Protein AF-A0A351T6I9-F1 (afdb_monomer)

Solvent-accessible surface area (backbone atoms only — not comparable to full-atom values): 12485 Å² total; per-residue (Å²): 86,61,50,37,49,75,47,55,48,57,45,37,94,89,53,88,58,70,30,55,42,87,44,72,56,55,59,49,32,31,47,71,64,55,46,44,65,33,28,40,73,50,44,36,36,82,77,49,75,45,65,44,46,66,70,31,57,51,67,83,72,59,65,76,57,50,50,48,33,66,77,65,71,47,89,33,59,48,66,37,69,54,91,75,51,59,69,54,46,45,37,84,77,27,62,49,49,43,74,41,55,67,72,53,34,52,50,43,36,31,48,56,50,87,89,61,52,65,90,79,42,58,45,45,47,29,90,86,65,48,77,37,41,48,79,81,42,58,80,51,70,67,58,54,51,52,52,45,68,75,37,61,52,75,65,55,52,54,64,59,57,72,52,62,84,61,60,54,77,68,60,68,62,60,84,76,85,84,75,96,66,84,84,78,49,91,84,46,91,85,58,71,87,72,70,88,63,67,88,65,63,94,64,86,131

Sequence (205 aa):
ARNAIARGLKTKPWVKTSLAPGSQVVTEYLKQAGLQTHLNKLGFNLVGYGCTTCIGNSGPLATQISDAVRKHDVIAGSVSSGNRNFEGRINPDTQANYLASPPLVVAYALAGNLGIDLNKDPLGQDKQGNDVYLADIWPSNAEITETVRQCVTAKMFRERYSDVFRGDAGWRKIKSSGGLTYEWDSKSTYVQNPPYFSGMSKEPG

Secondary structure (DSSP, 8-state):
-HHHHHTT----TT----B--SSHHHHHHHHHTTHHHHHHHTT--B--SSSGGGGTTT-PPPHHHHHHHHHTT---EEEESSS---TTSS-TT-SEEEE--HHHHHHHHHH--SS--TTTS-SEE-TTS-EE-HHHHPPPHHHHHHHHHHH--HHHHHHHHHTTTT--TTGGG------SS----TT-SSS---GGGTT--SS--

Mean predicted aligned error: 4.65 Å

pLDDT: mean 95.11, std 3.66, range [73.5, 98.69]

Foldseek 3Di:
DVLCVVLVFEFDPQDAAEAAAQFPLVVQLCVVLVNQVVCVRNVHHHPYHDCQLLQQVVDDRDPVSLCCCVVVVDQAEAEDCHDDFDAPRRHVSHGHYYHDDPVVNSLCRLLVDPPDPLVPAASAHGPVRDGHGPVSRPDDPVRVVVSCVVRPDPVSVCVRPVCPVVDDPVVVPDDDDDDPDDDADPPDPPDHDDCPCPVPDPDDD

Radius of gyration: 22.9 Å; Cα contacts (8 Å, |Δi|>4): 238; chains: 1; bounding box: 55×46×67 Å

Nearest PDB structures (foldseek):
  2b3y-assembly2_B  TM=9.797E-01  e=6.370E-19  Homo sapiens
  3sn2-assembly1_A  TM=7.341E-01  e=3.656E-14  Oryctolagus cuniculus
  3snp-assembly2_B  TM=7.391E-01  e=2.665E-13  Oryctolagus cuniculus

Structure (mmCIF, N/CA/C/O backbone):
data_AF-A0A351T6I9-F1
#
_entry.id   AF-A0A351T6I9-F1
#
loop_
_atom_site.group_PDB
_atom_site.id
_atom_site.type_symbol
_atom_site.label_atom_id
_atom_site.label_alt_id
_atom_site.label_comp_id
_atom_site.label_asym_id
_atom_site.label_entity_id
_atom_site.label_seq_id
_atom_site.pdbx_PDB_ins_code
_atom_site.Cartn_x
_atom_site.Cartn_y
_atom_site.Cartn_z
_atom_site.occupancy
_atom_site.B_iso_or_equiv
_atom_site.auth_seq_id
_atom_site.auth_comp_id
_atom_site.auth_asym_id
_atom_site.auth_atom_id
_atom_site.pdbx_PDB_model_num
ATOM 1 N N . ALA A 1 1 ? -9.864 5.831 6.560 1.00 97.69 1 ALA A N 1
ATOM 2 C CA . ALA A 1 1 ? -8.800 6.690 7.138 1.00 97.69 1 ALA A CA 1
ATOM 3 C C . ALA A 1 1 ? -9.353 7.961 7.789 1.00 97.69 1 ALA A C 1
ATOM 5 O O . ALA A 1 1 ? -9.253 8.069 9.003 1.00 97.69 1 ALA A O 1
ATOM 6 N N . ARG A 1 2 ? -9.967 8.894 7.035 1.00 98.12 2 ARG A N 1
ATOM 7 C CA . ARG A 1 2 ? -10.551 10.139 7.586 1.00 98.12 2 ARG A CA 1
ATOM 8 C C . ARG A 1 2 ? -11.500 9.879 8.763 1.00 98.12 2 ARG A C 1
ATOM 10 O O . ARG A 1 2 ? -11.257 10.386 9.851 1.00 98.12 2 ARG A O 1
ATOM 17 N N . ASN A 1 3 ? -12.503 9.025 8.555 1.00 98.25 3 ASN A N 1
ATOM 18 C CA . ASN A 1 3 ? -13.506 8.685 9.572 1.00 98.25 3 ASN A CA 1
ATOM 19 C C . ASN A 1 3 ? -12.879 8.005 10.803 1.00 98.25 3 ASN A C 1
ATOM 21 O O . ASN A 1 3 ? -13.165 8.392 11.929 1.00 98.25 3 ASN A O 1
ATOM 25 N N . ALA A 1 4 ? -11.944 7.070 10.595 1.00 98.38 4 ALA A N 1
ATOM 26 C CA . ALA A 1 4 ? -11.206 6.415 11.680 1.00 98.38 4 ALA A CA 1
ATOM 27 C C . ALA A 1 4 ? -10.431 7.419 12.554 1.00 98.38 4 ALA A C 1
ATOM 29 O O . ALA A 1 4 ? -10.543 7.392 13.775 1.00 98.38 4 ALA A O 1
ATOM 30 N N . ILE A 1 5 ? -9.702 8.353 11.931 1.00 98.12 5 ILE A N 1
ATOM 31 C CA . ILE A 1 5 ? -8.976 9.415 12.644 1.00 98.12 5 ILE A CA 1
ATOM 32 C C . ILE A 1 5 ? -9.940 10.350 13.387 1.00 98.12 5 ILE A C 1
ATOM 34 O O . ILE A 1 5 ? -9.632 10.770 14.501 1.00 98.12 5 ILE A O 1
ATOM 38 N N . ALA A 1 6 ? -11.097 10.672 12.799 1.00 97.56 6 ALA A N 1
ATOM 39 C CA . ALA A 1 6 ? -12.120 11.494 13.450 1.00 97.56 6 ALA A CA 1
ATOM 40 C C . ALA A 1 6 ? -12.685 10.818 14.713 1.00 97.56 6 ALA A C 1
ATOM 42 O O . ALA A 1 6 ? -12.909 11.494 15.713 1.00 97.56 6 ALA A O 1
ATOM 43 N N . ARG A 1 7 ? -12.812 9.485 14.697 1.00 97.62 7 ARG A N 1
ATOM 44 C CA . ARG A 1 7 ? -13.161 8.658 15.864 1.00 97.62 7 ARG A CA 1
ATOM 45 C C . ARG A 1 7 ? -11.978 8.379 16.806 1.00 97.62 7 ARG A C 1
ATOM 47 O O . ARG A 1 7 ? -12.133 7.661 17.779 1.00 97.62 7 ARG A O 1
ATOM 54 N N . GLY A 1 8 ? -10.793 8.939 16.556 1.00 97.19 8 GLY A N 1
ATOM 55 C CA . GLY A 1 8 ? -9.625 8.790 17.434 1.00 97.19 8 GLY A CA 1
ATOM 56 C C . GLY A 1 8 ? -8.824 7.496 17.257 1.00 97.19 8 GLY A C 1
ATOM 57 O O . GLY A 1 8 ? -7.843 7.303 17.977 1.00 97.19 8 GLY A O 1
ATOM 58 N N . LEU A 1 9 ? -9.173 6.653 16.283 1.00 98.19 9 LEU A N 1
ATOM 59 C CA . LEU A 1 9 ? -8.469 5.399 16.026 1.00 98.19 9 LEU A CA 1
ATOM 60 C C . LEU A 1 9 ? -7.072 5.632 15.433 1.00 98.19 9 LEU A C 1
ATOM 62 O O . LEU A 1 9 ? -6.828 6.592 14.696 1.00 98.19 9 LEU A O 1
ATOM 66 N N . LYS A 1 10 ? -6.161 4.698 15.720 1.00 97.81 10 LYS A N 1
ATOM 67 C CA . LYS A 1 10 ? -4.794 4.633 15.185 1.00 97.81 10 LYS A CA 1
ATOM 68 C C . LYS A 1 10 ? -4.456 3.188 14.823 1.00 97.81 10 LYS A C 1
ATOM 70 O O . LYS A 1 10 ? -5.029 2.264 15.394 1.00 97.81 10 LYS A O 1
ATOM 75 N N . THR A 1 11 ? -3.526 2.998 13.893 1.00 97.94 11 THR A N 1
ATOM 76 C CA . THR A 1 11 ? -2.982 1.667 13.598 1.00 97.94 11 THR A CA 1
ATOM 77 C C . THR A 1 11 ? -2.167 1.141 14.773 1.00 97.94 11 THR A C 1
ATOM 79 O O . THR A 1 11 ? -1.621 1.912 15.570 1.00 97.94 11 THR A O 1
ATOM 82 N N . LYS A 1 12 ? -2.109 -0.186 14.910 1.00 96.31 12 LYS A N 1
ATOM 83 C CA . LYS A 1 12 ? -1.330 -0.824 15.976 1.00 96.31 12 LYS A CA 1
ATOM 84 C C . LYS A 1 12 ? 0.174 -0.734 15.676 1.00 96.31 12 LYS A C 1
ATOM 86 O O . LYS A 1 12 ? 0.565 -0.837 14.514 1.00 96.31 12 LYS A O 1
ATOM 91 N N . PRO A 1 13 ? 1.039 -0.590 16.698 1.00 95.31 13 PRO A N 1
ATOM 92 C CA . PRO A 1 13 ? 2.468 -0.320 16.499 1.00 95.31 13 PRO A CA 1
ATOM 93 C C . PRO A 1 13 ? 3.253 -1.478 15.864 1.00 95.31 13 PRO A C 1
ATOM 95 O O . PRO A 1 13 ? 4.338 -1.257 15.335 1.00 95.31 13 PRO A O 1
ATOM 98 N N . TRP A 1 14 ? 2.721 -2.702 15.893 1.00 95.88 14 TRP A N 1
ATOM 99 C CA . TRP A 1 14 ? 3.317 -3.871 15.237 1.00 95.88 14 TRP A CA 1
ATOM 100 C C . TRP A 1 14 ? 2.907 -4.027 13.763 1.00 95.88 14 TRP A C 1
ATOM 102 O O . TRP A 1 14 ? 3.378 -4.937 13.085 1.00 95.88 14 TRP A O 1
ATOM 112 N N . VAL A 1 15 ? 2.033 -3.160 13.241 1.00 97.69 15 VAL A N 1
ATOM 113 C CA . VAL A 1 15 ? 1.582 -3.223 11.847 1.00 97.69 15 VAL A CA 1
ATOM 114 C C . VAL A 1 15 ? 2.478 -2.354 10.972 1.00 97.69 15 VAL A C 1
ATOM 116 O O . VAL A 1 15 ? 2.559 -1.139 11.147 1.00 97.69 15 VAL A O 1
ATOM 119 N N . LYS A 1 16 ? 3.099 -2.965 9.961 1.00 97.88 16 LYS A N 1
ATOM 120 C CA . LYS A 1 16 ? 3.815 -2.237 8.910 1.00 97.88 16 LYS A CA 1
ATOM 121 C C . LYS A 1 16 ? 2.854 -1.838 7.790 1.00 97.88 16 LYS A C 1
ATOM 123 O O . LYS A 1 16 ? 2.443 -2.668 6.986 1.00 97.88 16 LYS A O 1
ATOM 128 N N . THR A 1 17 ? 2.529 -0.554 7.713 1.00 98.12 17 THR A N 1
ATOM 129 C CA . THR A 1 17 ? 1.662 0.023 6.676 1.00 98.12 17 THR A CA 1
ATOM 130 C C . THR A 1 17 ? 2.467 0.645 5.537 1.00 98.12 17 THR A C 1
ATOM 132 O O . THR A 1 17 ? 3.527 1.228 5.760 1.00 98.12 17 THR A O 1
ATOM 135 N N . SER A 1 18 ? 1.948 0.584 4.311 1.00 97.81 18 SER A N 1
ATOM 136 C CA . SER A 1 18 ? 2.533 1.274 3.158 1.00 97.81 18 SER A CA 1
ATOM 137 C C . SER A 1 18 ? 1.472 1.664 2.130 1.00 97.81 18 SER A C 1
ATOM 139 O O . SER A 1 18 ? 0.441 1.005 1.999 1.00 97.81 18 SER A O 1
ATOM 141 N N . LEU A 1 19 ? 1.726 2.748 1.392 1.00 98.38 19 LEU A N 1
ATOM 142 C CA . LEU A 1 19 ? 0.945 3.153 0.227 1.00 98.38 19 LEU A CA 1
ATOM 143 C C . LEU A 1 19 ? 1.876 3.259 -0.982 1.00 98.38 19 LEU A C 1
ATOM 145 O O . LEU A 1 19 ? 2.759 4.117 -1.019 1.00 98.38 19 LEU A O 1
ATOM 149 N N . ALA A 1 20 ? 1.663 2.398 -1.975 1.00 97.69 20 ALA A N 1
ATOM 150 C CA . ALA A 1 20 ? 2.439 2.374 -3.210 1.00 97.69 20 ALA A CA 1
ATOM 151 C C . ALA A 1 20 ? 1.513 2.480 -4.430 1.00 97.69 20 ALA A C 1
ATOM 153 O O . ALA A 1 20 ? 1.024 1.466 -4.932 1.00 97.69 20 ALA A O 1
ATOM 154 N N . PRO A 1 21 ? 1.195 3.701 -4.884 1.00 95.94 21 PRO A N 1
ATOM 155 C CA . PRO A 1 21 ? 0.317 3.891 -6.025 1.00 95.94 21 PRO A CA 1
ATOM 156 C C . PRO A 1 21 ? 0.978 3.501 -7.349 1.00 95.94 21 PRO A C 1
ATOM 158 O O . PRO A 1 21 ? 2.183 3.660 -7.531 1.00 95.94 21 PRO A O 1
ATOM 161 N N . GLY A 1 22 ? 0.168 3.086 -8.325 1.00 94.31 22 GLY A N 1
ATOM 162 C CA . GLY A 1 22 ? 0.647 2.804 -9.684 1.00 94.31 22 GLY A CA 1
ATOM 163 C C . GLY A 1 22 ? 0.980 4.052 -10.513 1.00 94.31 22 GLY A C 1
ATOM 164 O O . GLY A 1 22 ? 1.610 3.941 -11.557 1.00 94.31 22 GLY A O 1
ATOM 165 N N . SER A 1 23 ? 0.556 5.242 -10.075 1.00 93.81 23 SER A N 1
ATOM 166 C CA . SER A 1 23 ? 0.792 6.509 -10.775 1.00 93.81 23 SER A CA 1
ATOM 167 C C . SER A 1 23 ? 0.771 7.690 -9.804 1.00 93.81 23 SER A C 1
ATOM 169 O O . SER A 1 23 ? 0.085 7.655 -8.780 1.00 93.81 23 SER A O 1
ATOM 171 N N . GLN A 1 24 ? 1.467 8.770 -10.167 1.00 92.44 24 GLN A N 1
ATOM 172 C CA . GLN A 1 24 ? 1.468 10.039 -9.431 1.00 92.44 24 GLN A CA 1
ATOM 173 C C . GLN A 1 24 ? 0.084 10.700 -9.360 1.00 92.44 24 GLN A C 1
ATOM 175 O O . GLN A 1 24 ? -0.189 11.445 -8.420 1.00 92.44 24 GLN A O 1
ATOM 180 N N . VAL A 1 25 ? -0.810 10.395 -10.310 1.00 95.12 25 VAL A N 1
ATOM 181 C CA . VAL A 1 25 ? -2.199 10.890 -10.313 1.00 95.12 25 VAL A CA 1
ATOM 182 C C . VAL A 1 25 ? -2.938 10.493 -9.032 1.00 95.12 25 VAL A C 1
ATOM 184 O O . VAL A 1 25 ? -3.715 11.280 -8.501 1.00 95.12 25 VAL A O 1
ATOM 187 N N . VAL A 1 26 ? -2.651 9.306 -8.486 1.00 96.06 26 VAL A N 1
ATOM 188 C CA . VAL A 1 26 ? -3.282 8.824 -7.250 1.00 96.06 26 VAL A CA 1
ATOM 189 C C . VAL A 1 26 ? -2.963 9.717 -6.066 1.00 96.06 26 VAL A C 1
ATOM 191 O O . VAL A 1 26 ? -3.852 10.144 -5.335 1.00 96.06 26 VAL A O 1
ATOM 194 N N . THR A 1 27 ? -1.686 10.034 -5.889 1.00 94.75 27 THR A N 1
ATOM 195 C CA . THR A 1 27 ? -1.258 10.929 -4.818 1.00 94.75 27 THR A CA 1
ATOM 196 C C . THR A 1 27 ? -1.856 12.322 -4.988 1.00 94.75 27 THR A C 1
ATOM 198 O O . THR A 1 27 ? -2.183 12.957 -3.989 1.00 94.75 27 THR A O 1
ATOM 201 N N . GLU A 1 28 ? -2.038 12.789 -6.223 1.00 94.44 28 GLU A N 1
ATOM 202 C CA . GLU A 1 28 ? -2.627 14.098 -6.488 1.00 94.44 28 GLU A CA 1
ATOM 203 C C . GLU A 1 28 ? -4.105 14.161 -6.080 1.00 94.44 28 GLU A C 1
ATOM 205 O O . GLU A 1 28 ? -4.462 15.009 -5.261 1.00 94.44 28 GLU A O 1
ATOM 210 N N . TYR A 1 29 ? -4.952 13.224 -6.527 1.00 96.62 29 TYR A N 1
ATOM 211 C CA . TYR A 1 29 ? -6.360 13.246 -6.109 1.00 96.62 29 TYR A CA 1
ATOM 212 C C . TYR A 1 29 ? -6.528 12.965 -4.610 1.00 96.62 29 TYR A C 1
ATOM 214 O O . TYR A 1 29 ? -7.432 13.517 -3.986 1.00 96.62 29 TYR A O 1
ATOM 222 N N . LEU A 1 30 ? -5.652 12.160 -3.988 1.00 97.62 30 LEU A N 1
ATOM 223 C CA . LEU A 1 30 ? -5.691 11.926 -2.539 1.00 97.62 30 LEU A CA 1
ATOM 224 C C . LEU A 1 30 ? -5.318 13.180 -1.744 1.00 97.62 30 LEU A C 1
ATOM 226 O O . LEU A 1 30 ? -5.859 13.394 -0.657 1.00 97.62 30 LEU A O 1
ATOM 230 N N . LYS A 1 31 ? -4.396 14.002 -2.257 1.00 96.38 31 LYS A N 1
ATOM 231 C CA . LYS A 1 31 ? -4.057 15.303 -1.668 1.00 96.38 31 LYS A CA 1
ATOM 232 C C . LYS A 1 31 ? -5.187 16.305 -1.862 1.00 96.38 31 LYS A C 1
ATOM 234 O O . LYS A 1 31 ? -5.575 16.941 -0.888 1.00 96.38 31 LYS A O 1
ATOM 239 N N . GLN A 1 32 ? -5.744 16.398 -3.070 1.00 95.75 32 GLN A N 1
ATOM 240 C CA . GLN A 1 32 ? -6.856 17.300 -3.373 1.00 95.75 32 GLN A CA 1
ATOM 241 C C . GLN A 1 32 ? -8.101 16.980 -2.530 1.00 95.75 32 GLN A C 1
ATOM 243 O O . GLN A 1 32 ? -8.746 17.891 -2.025 1.00 95.75 32 GLN A O 1
ATOM 248 N N . ALA A 1 33 ? -8.378 15.695 -2.288 1.00 97.00 33 ALA A N 1
ATOM 249 C CA . ALA A 1 33 ? -9.450 15.244 -1.397 1.00 97.00 33 ALA A CA 1
ATOM 250 C C . ALA A 1 33 ? -9.129 15.404 0.107 1.00 97.00 33 ALA A C 1
ATOM 252 O O . ALA A 1 33 ? -9.932 15.021 0.958 1.00 97.00 33 ALA A O 1
ATOM 253 N N . GLY A 1 34 ? -7.926 15.866 0.473 1.00 97.00 34 GLY A N 1
ATOM 254 C CA . GLY A 1 34 ? -7.452 15.939 1.861 1.00 97.00 34 GLY A CA 1
ATOM 255 C C . GLY A 1 34 ? -7.191 14.579 2.531 1.00 97.00 34 GLY A C 1
ATOM 256 O O . GLY A 1 34 ? -6.815 14.516 3.703 1.00 97.00 34 GLY A O 1
ATOM 257 N N . LEU A 1 35 ? -7.351 13.467 1.809 1.00 98.00 35 LEU A N 1
ATOM 258 C CA . LEU A 1 35 ? -7.272 12.106 2.345 1.00 98.00 35 LEU A CA 1
ATOM 259 C C . LEU A 1 35 ? -5.837 11.644 2.616 1.00 98.00 35 LEU A C 1
ATOM 261 O O . LEU A 1 35 ? -5.626 10.868 3.553 1.00 98.00 35 LEU A O 1
ATOM 265 N N . GLN A 1 36 ? -4.848 12.140 1.862 1.00 98.06 36 GLN A N 1
ATOM 266 C CA . GLN A 1 36 ? -3.438 11.767 2.050 1.00 98.06 36 GLN A CA 1
ATOM 267 C C . GLN A 1 36 ? -2.960 12.059 3.481 1.00 98.06 36 GLN A C 1
ATOM 269 O O . GLN A 1 36 ? -2.285 11.231 4.088 1.00 98.06 36 GLN A O 1
ATOM 274 N N . THR A 1 37 ? -3.366 13.189 4.066 1.00 98.19 37 THR A N 1
ATOM 275 C CA . THR A 1 37 ? -3.017 13.555 5.448 1.00 98.19 37 THR A CA 1
ATOM 276 C C . THR A 1 37 ? -3.545 12.536 6.459 1.00 98.19 37 THR A C 1
ATOM 278 O O . THR A 1 37 ? -2.851 12.180 7.410 1.00 98.19 37 THR A O 1
ATOM 281 N N . HIS A 1 38 ? -4.764 12.029 6.259 1.00 98.38 38 HIS A N 1
ATOM 282 C CA . HIS A 1 38 ? -5.347 11.014 7.138 1.00 98.38 38 HIS A CA 1
ATOM 283 C C . HIS A 1 38 ? -4.697 9.642 6.953 1.00 98.38 38 HIS A C 1
ATOM 285 O O . HIS A 1 38 ? -4.515 8.927 7.935 1.00 98.38 38 HIS A O 1
ATOM 291 N N . LEU A 1 39 ? -4.330 9.283 5.720 1.00 98.69 39 LEU A N 1
ATOM 292 C CA . LEU A 1 39 ? -3.573 8.063 5.430 1.00 98.69 39 LEU A CA 1
ATOM 293 C C . LEU A 1 39 ? -2.195 8.097 6.105 1.00 98.69 39 LEU A C 1
ATOM 295 O O . LEU A 1 39 ? -1.847 7.150 6.807 1.00 98.69 39 LEU A O 1
ATOM 299 N N . ASN A 1 40 ? -1.472 9.215 6.008 1.00 98.38 40 ASN A N 1
ATOM 300 C CA . ASN A 1 40 ? -0.171 9.393 6.661 1.00 98.38 40 ASN A CA 1
ATOM 301 C C . ASN A 1 40 ? -0.261 9.253 8.190 1.00 98.38 40 ASN A C 1
ATOM 303 O O . ASN A 1 40 ? 0.586 8.603 8.796 1.00 98.38 40 ASN A O 1
ATOM 307 N N . LYS A 1 41 ? -1.312 9.800 8.823 1.00 98.25 41 LYS A N 1
ATOM 308 C CA . LYS A 1 41 ? -1.552 9.648 10.275 1.00 98.25 41 LYS A CA 1
ATOM 309 C C . LYS A 1 41 ? -1.759 8.194 10.712 1.00 98.25 41 LYS A C 1
ATOM 311 O O . LYS A 1 41 ? -1.510 7.876 11.869 1.00 98.25 41 LYS A O 1
ATOM 316 N N . LEU A 1 42 ? -2.218 7.334 9.804 1.00 98.50 42 LEU A N 1
ATOM 317 C CA . LEU A 1 42 ? -2.350 5.890 10.011 1.00 98.50 42 LEU A CA 1
ATOM 318 C C . LEU A 1 42 ? -1.115 5.106 9.529 1.00 98.50 42 LEU A C 1
ATOM 320 O O . LEU A 1 42 ? -1.148 3.883 9.494 1.00 98.50 42 LEU A O 1
ATOM 324 N N . GLY A 1 43 ? -0.039 5.790 9.131 1.00 98.00 43 GLY A N 1
ATOM 325 C CA . GLY A 1 43 ? 1.198 5.176 8.649 1.00 98.00 43 GLY A CA 1
ATOM 326 C C . GLY A 1 43 ? 1.198 4.783 7.166 1.00 98.00 43 GLY A C 1
ATOM 327 O O . GLY A 1 43 ? 2.221 4.310 6.668 1.00 98.00 43 GLY A O 1
ATOM 328 N N . PHE A 1 44 ? 0.108 5.007 6.423 1.00 98.44 44 PHE A N 1
ATOM 329 C CA . PHE A 1 44 ? 0.016 4.762 4.974 1.00 98.44 44 PHE A CA 1
ATOM 330 C C . PHE A 1 44 ? 0.692 5.884 4.174 1.00 98.44 44 PHE A C 1
ATOM 332 O O . PHE A 1 44 ? 0.078 6.562 3.347 1.00 98.44 44 PHE A O 1
ATOM 339 N N . ASN A 1 45 ? 1.975 6.096 4.458 1.00 97.06 45 ASN A N 1
ATOM 340 C CA . ASN A 1 45 ? 2.811 7.053 3.753 1.00 97.06 45 ASN A CA 1
ATOM 341 C C . ASN A 1 45 ? 3.108 6.553 2.336 1.00 97.06 45 ASN A C 1
ATOM 343 O O . ASN A 1 45 ? 3.210 5.346 2.099 1.00 97.06 45 ASN A O 1
ATOM 347 N N . LEU A 1 46 ? 3.278 7.491 1.402 1.00 97.12 46 LEU A N 1
ATOM 348 C CA . LEU A 1 46 ? 3.762 7.183 0.061 1.00 97.12 46 LEU A CA 1
ATOM 349 C C . LEU A 1 46 ? 5.180 6.605 0.160 1.00 97.12 46 LEU A C 1
ATOM 351 O O . LEU A 1 46 ? 6.108 7.326 0.518 1.00 97.12 46 LEU A O 1
ATOM 355 N N . VAL A 1 47 ? 5.341 5.323 -0.170 1.00 96.38 47 VAL A N 1
ATOM 356 C CA . VAL A 1 47 ? 6.651 4.641 -0.140 1.00 96.38 47 VAL A CA 1
ATOM 357 C C . VAL A 1 47 ? 7.321 4.567 -1.510 1.00 96.38 47 VAL A C 1
ATOM 359 O O . VAL A 1 47 ? 8.508 4.277 -1.605 1.00 96.38 47 VAL A O 1
ATOM 362 N N . GLY A 1 48 ? 6.569 4.825 -2.578 1.00 94.69 48 GLY A N 1
ATOM 363 C CA . GLY A 1 48 ? 7.071 4.812 -3.946 1.00 94.69 48 GLY A CA 1
ATOM 364 C C . GLY A 1 48 ? 5.958 4.600 -4.963 1.00 94.69 48 GLY A C 1
ATOM 365 O O . GLY A 1 48 ? 4.830 4.265 -4.605 1.00 94.69 48 GLY A O 1
ATOM 366 N N . TYR A 1 49 ? 6.297 4.786 -6.237 1.00 94.31 49 TYR A N 1
ATOM 367 C CA . TYR A 1 49 ? 5.416 4.490 -7.363 1.00 94.31 49 TYR A CA 1
ATOM 368 C C . TYR A 1 49 ? 5.935 3.250 -8.084 1.00 94.31 49 TYR A C 1
ATOM 370 O O . TYR A 1 49 ? 7.026 3.276 -8.649 1.00 94.31 49 TYR A O 1
ATOM 378 N N . GLY A 1 50 ? 5.181 2.155 -8.026 1.00 93.81 50 GLY A N 1
ATOM 379 C CA . GLY A 1 50 ? 5.590 0.878 -8.604 1.00 93.81 50 GLY A CA 1
ATOM 380 C C . GLY A 1 50 ? 5.072 -0.323 -7.821 1.00 93.81 50 GLY A C 1
ATOM 381 O O . GLY A 1 50 ? 4.266 -0.198 -6.902 1.00 93.81 50 GLY A O 1
ATOM 382 N N . CYS A 1 51 ? 5.553 -1.510 -8.186 1.00 93.38 51 CYS A N 1
ATOM 383 C CA . CYS A 1 51 ? 4.983 -2.767 -7.705 1.00 93.38 51 CYS A CA 1
ATOM 384 C C . CYS A 1 51 ? 5.160 -3.004 -6.190 1.00 93.38 51 CYS A C 1
ATOM 386 O O . CYS A 1 51 ? 4.241 -3.505 -5.547 1.00 93.38 51 CYS A O 1
ATOM 388 N N . THR A 1 52 ? 6.314 -2.639 -5.615 1.00 96.62 52 THR A N 1
ATOM 389 C CA . THR A 1 52 ? 6.629 -2.739 -4.168 1.00 96.62 52 THR A CA 1
ATOM 390 C C . THR A 1 52 ? 6.178 -4.072 -3.527 1.00 96.62 52 THR A C 1
ATOM 392 O O . THR A 1 52 ? 6.539 -5.144 -4.017 1.00 96.62 52 THR A O 1
ATOM 395 N N . THR A 1 53 ? 5.358 -4.032 -2.471 1.00 96.25 53 THR A N 1
ATOM 396 C CA . THR A 1 53 ? 4.800 -5.182 -1.748 1.00 96.25 53 THR A CA 1
ATOM 397 C C . THR A 1 53 ? 4.092 -6.180 -2.665 1.00 96.25 53 THR A C 1
ATOM 399 O O . THR A 1 53 ? 4.201 -7.380 -2.436 1.00 96.25 53 THR A O 1
ATOM 402 N N . CYS A 1 54 ? 3.422 -5.729 -3.735 1.00 94.88 54 CYS A N 1
ATOM 403 C CA . CYS A 1 54 ? 2.714 -6.624 -4.661 1.00 94.88 54 CYS A CA 1
ATOM 404 C C . CYS A 1 54 ? 3.658 -7.640 -5.321 1.00 94.88 54 CYS A C 1
ATOM 406 O O . CYS A 1 54 ? 3.226 -8.731 -5.701 1.00 94.88 54 CYS A O 1
ATOM 408 N N . ILE A 1 55 ? 4.944 -7.288 -5.458 1.00 94.75 55 ILE A N 1
ATOM 409 C CA . ILE A 1 55 ? 5.973 -8.183 -5.982 1.00 94.75 55 ILE A CA 1
ATOM 410 C C . ILE A 1 55 ? 6.960 -8.678 -4.926 1.00 94.75 55 ILE A C 1
ATOM 412 O O . ILE A 1 55 ? 8.062 -9.092 -5.283 1.00 94.75 55 ILE A O 1
ATOM 416 N N . GLY A 1 56 ? 6.593 -8.653 -3.649 1.00 95.25 56 GLY A N 1
ATOM 417 C CA . GLY A 1 56 ? 7.469 -9.103 -2.566 1.00 95.25 56 GLY A CA 1
ATOM 418 C C . GLY A 1 56 ? 8.571 -8.118 -2.189 1.00 95.25 56 GLY A C 1
ATOM 419 O O . GLY A 1 56 ? 9.278 -8.342 -1.211 1.00 95.25 56 GLY A O 1
ATOM 420 N N . ASN A 1 57 ? 8.667 -6.970 -2.870 1.00 95.88 57 ASN A N 1
ATOM 421 C CA . ASN A 1 57 ? 9.535 -5.861 -2.467 1.00 95.88 57 ASN A CA 1
ATOM 422 C C . ASN A 1 57 ? 8.884 -5.076 -1.317 1.00 95.88 57 ASN A C 1
ATOM 424 O O . ASN A 1 57 ? 8.687 -3.863 -1.399 1.00 95.88 57 ASN A O 1
ATOM 428 N N . SER A 1 58 ? 8.496 -5.788 -0.259 1.00 94.25 58 SER A N 1
ATOM 429 C CA . SER A 1 58 ? 7.885 -5.229 0.946 1.00 94.25 58 SER A CA 1
ATOM 430 C C . SER A 1 58 ? 8.927 -4.644 1.901 1.00 94.25 58 SER A C 1
ATOM 432 O O . SER A 1 58 ? 8.589 -3.801 2.731 1.00 94.25 58 SER A O 1
ATOM 434 N N . GLY A 1 59 ? 10.196 -5.051 1.780 1.00 93.94 59 GLY A N 1
ATOM 435 C CA . GLY A 1 59 ? 11.275 -4.699 2.706 1.00 93.94 59 GLY A CA 1
ATOM 436 C C . GLY A 1 59 ? 11.118 -5.365 4.083 1.00 93.94 59 GLY A C 1
ATOM 437 O O . GLY A 1 59 ? 10.082 -5.970 4.366 1.00 93.94 59 GLY A O 1
ATOM 438 N N . PRO A 1 60 ? 12.102 -5.222 4.983 1.00 94.75 60 PRO A N 1
ATOM 439 C CA . PRO A 1 60 ? 12.108 -5.934 6.261 1.00 94.75 60 PRO A CA 1
ATOM 440 C C . PRO A 1 60 ? 11.000 -5.447 7.205 1.00 94.75 60 PRO A C 1
ATOM 442 O O . PRO A 1 60 ? 10.629 -4.266 7.181 1.00 94.75 60 PRO A O 1
ATOM 445 N N . LEU A 1 61 ? 10.467 -6.341 8.041 1.00 95.81 61 LEU A N 1
ATOM 446 C CA . LEU A 1 61 ? 9.757 -5.928 9.255 1.00 95.81 61 LEU A CA 1
ATOM 447 C C . LEU A 1 61 ? 10.763 -5.346 10.258 1.00 95.81 61 LEU A C 1
ATOM 449 O O . LEU A 1 61 ? 11.972 -5.526 10.114 1.00 95.81 61 LEU A O 1
ATOM 453 N N . ALA A 1 62 ? 10.276 -4.631 11.271 1.00 96.31 62 ALA A N 1
ATOM 454 C CA . ALA A 1 62 ? 11.156 -4.199 12.350 1.00 96.31 62 ALA A CA 1
ATOM 455 C C . ALA A 1 62 ? 11.744 -5.428 13.060 1.00 96.31 62 ALA A C 1
ATOM 457 O O . ALA A 1 62 ? 11.017 -6.397 13.294 1.00 96.31 62 ALA A O 1
ATOM 458 N N . THR A 1 63 ? 13.033 -5.384 13.403 1.00 97.25 63 THR A N 1
ATOM 459 C CA . THR A 1 63 ? 13.782 -6.543 13.915 1.00 97.25 63 THR A CA 1
ATOM 460 C C . THR A 1 63 ? 13.070 -7.218 15.082 1.00 97.25 63 THR A C 1
ATOM 462 O O . THR A 1 63 ? 12.832 -8.415 15.037 1.00 97.25 63 THR A O 1
ATOM 465 N N . GLN A 1 64 ? 12.583 -6.441 16.053 1.00 96.75 64 GLN A N 1
ATOM 466 C CA . GLN A 1 64 ? 11.854 -6.969 17.206 1.00 96.75 64 GLN A CA 1
ATOM 467 C C . GLN A 1 64 ? 10.554 -7.716 16.849 1.00 96.75 64 GLN A C 1
ATOM 469 O O . GLN A 1 64 ? 10.160 -8.627 17.569 1.00 96.75 64 GLN A O 1
ATOM 474 N N . ILE A 1 65 ? 9.883 -7.350 15.750 1.00 96.50 65 ILE A N 1
ATOM 475 C CA . ILE A 1 65 ? 8.677 -8.047 15.270 1.00 96.50 65 ILE A CA 1
ATOM 476 C C . ILE A 1 65 ? 9.089 -9.352 14.590 1.00 96.50 65 ILE A C 1
ATOM 478 O O . ILE A 1 65 ? 8.527 -10.398 14.888 1.00 96.50 65 ILE A O 1
ATOM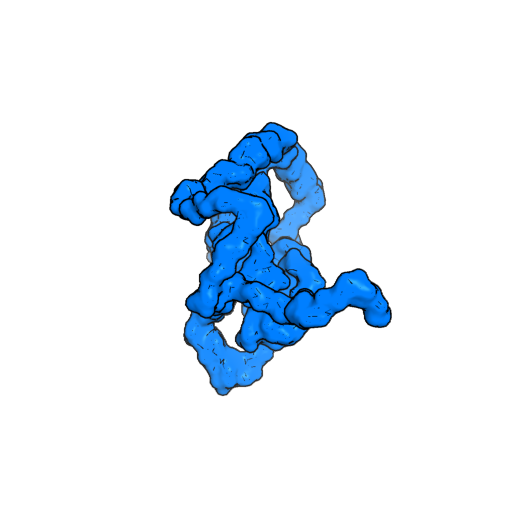 482 N N . SER A 1 66 ? 10.091 -9.285 13.712 1.00 96.62 66 SER A N 1
ATOM 483 C CA . SER A 1 66 ? 10.649 -10.443 13.006 1.00 96.62 66 SER A CA 1
ATOM 484 C C . SER A 1 66 ? 11.146 -11.513 13.991 1.00 96.62 66 SER A C 1
ATOM 486 O O . SER A 1 66 ? 10.798 -12.689 13.880 1.00 96.62 66 SER A O 1
ATOM 488 N N . ASP A 1 67 ? 11.871 -11.087 15.027 1.00 97.06 67 ASP A N 1
ATOM 489 C CA . ASP A 1 67 ? 12.364 -11.958 16.093 1.00 97.06 67 ASP A CA 1
ATOM 490 C C . ASP A 1 67 ? 11.218 -12.565 16.903 1.00 97.06 67 ASP A C 1
ATOM 492 O O . ASP A 1 67 ? 11.249 -13.757 17.198 1.00 97.06 67 ASP A O 1
ATOM 496 N N . ALA A 1 68 ? 10.188 -11.780 17.236 1.00 96.38 68 ALA A N 1
ATOM 497 C CA . ALA A 1 68 ? 9.024 -12.283 17.959 1.00 96.38 68 ALA A CA 1
ATOM 498 C C . ALA A 1 68 ? 8.258 -13.340 17.149 1.00 96.38 68 ALA A C 1
ATOM 500 O O . ALA A 1 68 ? 7.894 -14.375 17.705 1.00 96.38 68 ALA A O 1
ATOM 501 N N . VAL A 1 69 ? 8.069 -13.113 15.844 1.00 95.19 69 VAL A N 1
ATOM 502 C CA . VAL A 1 69 ? 7.414 -14.067 14.938 1.00 95.19 69 VAL A CA 1
ATOM 503 C C . VAL A 1 69 ? 8.153 -15.402 14.930 1.00 95.19 69 VAL A C 1
ATOM 505 O O . VAL A 1 69 ? 7.536 -16.438 15.162 1.00 95.19 69 VAL A O 1
ATOM 508 N N . ARG A 1 70 ? 9.479 -15.382 14.749 1.00 94.56 70 ARG A N 1
ATOM 509 C CA . ARG A 1 70 ? 10.293 -16.607 14.681 1.00 94.56 70 ARG A CA 1
ATOM 510 C C . ARG A 1 70 ? 10.448 -17.299 16.031 1.00 94.56 70 ARG A C 1
ATOM 512 O O . ARG A 1 70 ? 10.354 -18.517 16.108 1.00 94.56 70 ARG A O 1
ATOM 519 N N . LYS A 1 71 ? 10.706 -16.539 17.100 1.00 97.31 71 LYS A N 1
ATOM 520 C CA . LYS A 1 71 ? 10.965 -17.088 18.440 1.00 97.31 71 LYS A CA 1
ATOM 521 C C . LYS A 1 71 ? 9.729 -17.749 19.047 1.00 97.31 71 LYS A C 1
ATOM 523 O O . LYS A 1 71 ? 9.872 -18.693 19.818 1.00 97.31 71 LYS A O 1
ATOM 528 N N . HIS A 1 72 ? 8.546 -17.222 18.747 1.00 96.56 72 HIS A N 1
ATOM 529 C CA . HIS A 1 72 ? 7.288 -17.672 19.340 1.00 96.56 72 HIS A CA 1
ATOM 530 C C . HIS A 1 72 ? 6.394 -18.441 18.363 1.00 96.56 72 HIS A C 1
ATOM 532 O O . HIS A 1 72 ? 5.247 -18.704 18.709 1.00 96.56 72 HIS A O 1
ATOM 538 N N . ASP A 1 73 ? 6.909 -18.786 17.178 1.00 93.88 73 ASP A N 1
ATOM 539 C CA . ASP A 1 73 ? 6.181 -19.516 16.132 1.00 93.88 73 ASP A CA 1
ATOM 540 C C . ASP A 1 73 ? 4.800 -18.900 15.831 1.00 93.88 73 ASP A C 1
ATOM 542 O O . ASP A 1 73 ? 3.766 -19.564 15.764 1.00 93.88 73 ASP A O 1
ATOM 546 N N . VAL A 1 74 ? 4.767 -17.567 15.730 1.00 94.62 74 VAL A N 1
ATOM 547 C CA . VAL A 1 74 ? 3.523 -16.833 15.482 1.00 94.62 74 VAL A CA 1
ATOM 548 C C . VAL A 1 74 ? 3.194 -16.916 14.001 1.00 94.62 74 VAL A C 1
ATOM 550 O O . VAL A 1 74 ? 3.986 -16.481 13.165 1.00 94.62 74 VAL A O 1
ATOM 553 N N . ILE A 1 75 ? 1.975 -17.348 13.676 1.00 94.31 75 ILE A N 1
ATOM 554 C CA . ILE A 1 75 ? 1.442 -17.261 12.312 1.00 94.31 75 ILE A CA 1
ATOM 555 C C . ILE A 1 75 ? 1.124 -15.796 11.987 1.00 94.31 75 ILE A C 1
ATOM 557 O O . ILE A 1 75 ? -0.009 -15.323 12.100 1.00 94.31 75 ILE A O 1
ATOM 561 N N . ALA A 1 76 ? 2.155 -15.044 11.614 1.00 95.31 76 ALA A N 1
ATOM 562 C CA . ALA A 1 76 ? 2.008 -13.682 11.136 1.00 95.31 76 ALA A CA 1
ATOM 563 C C . ALA A 1 76 ? 1.472 -13.668 9.703 1.00 95.31 76 ALA A C 1
ATOM 565 O O . ALA A 1 76 ? 1.681 -14.587 8.902 1.00 95.31 76 ALA A O 1
ATOM 566 N N . GLY A 1 77 ? 0.785 -12.584 9.362 1.00 96.00 77 GLY A N 1
ATOM 567 C CA . GLY A 1 77 ? 0.168 -12.461 8.059 1.00 96.00 77 GLY A CA 1
ATOM 568 C C . GLY A 1 77 ? 0.116 -11.045 7.523 1.00 96.00 77 GLY A C 1
ATOM 569 O O . GLY A 1 77 ? 0.449 -10.076 8.206 1.00 96.00 77 GLY A O 1
ATOM 570 N N . SER A 1 78 ? -0.299 -10.941 6.267 1.00 97.19 78 SER A N 1
ATOM 571 C CA . SER A 1 78 ? -0.428 -9.680 5.551 1.00 97.19 78 SER A CA 1
ATOM 572 C C . SER A 1 78 ? -1.810 -9.537 4.927 1.00 97.19 78 SER A C 1
ATOM 574 O O . SER A 1 78 ? -2.457 -10.519 4.565 1.00 97.19 78 SER A O 1
ATOM 576 N N . VAL A 1 79 ? -2.249 -8.290 4.769 1.00 98.19 79 VAL A N 1
ATOM 577 C CA . VAL A 1 79 ? -3.421 -7.939 3.964 1.00 98.19 79 VAL A CA 1
ATOM 578 C C . VAL A 1 79 ? -2.975 -6.921 2.931 1.00 98.19 79 VAL A C 1
ATOM 580 O O . VAL A 1 79 ? -2.386 -5.898 3.281 1.00 98.19 79 VAL A O 1
ATOM 583 N N . SER A 1 80 ? -3.229 -7.189 1.654 1.00 97.62 80 SER A N 1
ATOM 584 C CA . SER A 1 80 ? -2.812 -6.300 0.569 1.00 97.62 80 SER A CA 1
ATOM 585 C C . SER A 1 80 ? -3.897 -6.141 -0.489 1.00 97.62 80 SER A C 1
ATOM 587 O O . SER A 1 80 ? -4.681 -7.053 -0.735 1.00 97.62 80 SER A O 1
ATOM 589 N N . SER A 1 81 ? -3.906 -4.995 -1.168 1.00 97.94 81 SER A N 1
ATOM 590 C CA . SER A 1 81 ? -4.749 -4.754 -2.346 1.00 97.94 81 SER A CA 1
ATOM 591 C C . SER A 1 81 ? -4.046 -5.135 -3.654 1.00 97.94 81 SER A C 1
ATOM 593 O O . SER A 1 81 ? -4.197 -4.450 -4.665 1.00 97.94 81 SER A O 1
ATOM 595 N N . GLY A 1 82 ? -3.203 -6.171 -3.599 1.00 95.69 82 GLY A N 1
ATOM 596 C CA . GLY A 1 82 ? -2.541 -6.778 -4.754 1.00 95.69 82 GLY A CA 1
ATOM 597 C C . GLY A 1 82 ? -3.395 -7.870 -5.408 1.00 95.69 82 GLY A C 1
ATOM 598 O O . GLY A 1 82 ? -4.617 -7.870 -5.297 1.00 95.69 82 GLY A O 1
ATOM 599 N N . ASN A 1 83 ? -2.740 -8.817 -6.090 1.00 94.94 83 ASN A N 1
ATOM 600 C CA . ASN A 1 83 ? -3.415 -9.893 -6.836 1.00 94.94 83 ASN A CA 1
ATOM 601 C C . ASN A 1 83 ? -2.853 -11.311 -6.602 1.00 94.94 83 ASN A C 1
ATOM 603 O O . ASN A 1 83 ? -3.376 -12.266 -7.170 1.00 94.94 83 ASN A O 1
ATOM 607 N N . ARG A 1 84 ? -1.798 -11.474 -5.793 1.00 94.75 84 ARG A N 1
ATOM 608 C CA . ARG A 1 84 ? -1.179 -12.773 -5.467 1.00 94.75 84 ARG A CA 1
ATOM 609 C C . ARG A 1 84 ? -0.796 -12.818 -3.991 1.00 94.75 84 ARG A C 1
ATOM 611 O O . ARG A 1 84 ? -0.306 -11.822 -3.467 1.00 94.75 84 ARG A O 1
ATOM 618 N N . ASN A 1 85 ? -0.973 -13.972 -3.355 1.00 95.81 85 ASN A N 1
ATOM 619 C CA . ASN A 1 85 ? -0.820 -14.149 -1.907 1.00 95.81 85 ASN A CA 1
ATOM 620 C C . ASN A 1 85 ? -0.216 -15.510 -1.503 1.00 95.81 85 ASN A C 1
ATOM 622 O O . ASN A 1 85 ? -0.490 -16.007 -0.416 1.00 95.81 85 ASN A O 1
ATOM 626 N N . PHE A 1 86 ? 0.598 -16.125 -2.361 1.00 90.69 86 PHE A N 1
ATOM 627 C CA . PHE A 1 86 ? 1.295 -17.368 -2.015 1.00 90.69 86 PHE A CA 1
ATOM 628 C C . PHE A 1 86 ? 2.264 -17.164 -0.837 1.00 90.69 86 PHE A C 1
ATOM 630 O O . PHE A 1 86 ? 2.752 -16.053 -0.609 1.00 90.69 86 PHE A O 1
ATOM 637 N N . GLU A 1 87 ? 2.552 -18.229 -0.093 1.00 86.69 87 GLU A N 1
ATOM 638 C CA . GLU A 1 87 ? 3.495 -18.201 1.028 1.00 86.69 87 GLU A CA 1
ATOM 639 C C . GLU A 1 87 ? 4.880 -17.688 0.590 1.00 86.69 87 GLU A C 1
ATOM 641 O O . GLU A 1 87 ? 5.337 -17.955 -0.523 1.00 86.69 87 GLU A O 1
ATOM 646 N N . GLY A 1 88 ? 5.512 -16.854 1.423 1.00 83.00 88 GLY A N 1
ATOM 647 C CA . GLY A 1 88 ? 6.809 -16.229 1.129 1.00 83.00 88 GLY A CA 1
ATOM 648 C C . GLY A 1 88 ? 6.793 -15.162 0.022 1.00 83.00 88 GLY A C 1
ATOM 649 O O . GLY A 1 88 ? 7.788 -14.464 -0.170 1.00 83.00 88 GLY A O 1
ATOM 650 N N . ARG A 1 89 ? 5.673 -14.968 -0.694 1.00 90.94 89 ARG A N 1
ATOM 651 C CA . ARG A 1 89 ? 5.586 -14.006 -1.807 1.00 90.94 89 ARG A CA 1
ATOM 652 C C . ARG A 1 89 ? 5.641 -12.554 -1.354 1.00 90.94 89 ARG A C 1
ATOM 654 O O . ARG A 1 89 ? 6.214 -11.736 -2.070 1.00 90.94 89 ARG A O 1
ATOM 661 N N . ILE A 1 90 ? 4.962 -12.231 -0.252 1.00 94.31 90 ILE A N 1
ATOM 662 C CA . ILE A 1 90 ? 4.769 -10.853 0.221 1.00 94.31 90 ILE A CA 1
ATOM 663 C C . ILE A 1 90 ? 5.922 -10.428 1.124 1.00 94.31 90 ILE A C 1
ATOM 665 O O . ILE A 1 90 ? 6.543 -9.391 0.888 1.00 94.31 90 ILE A O 1
ATOM 669 N N . ASN A 1 91 ? 6.203 -11.218 2.154 1.00 95.56 91 ASN A N 1
ATOM 670 C CA . ASN A 1 91 ? 7.294 -11.012 3.092 1.00 95.56 91 ASN A CA 1
ATOM 671 C C . ASN A 1 91 ? 7.724 -12.380 3.661 1.00 95.56 91 ASN A C 1
ATOM 673 O O . ASN A 1 91 ? 6.853 -13.228 3.873 1.00 95.56 91 ASN A O 1
ATOM 677 N N . PRO A 1 92 ? 9.027 -12.614 3.905 1.00 93.81 92 PRO A N 1
ATOM 678 C CA . PRO A 1 92 ? 9.507 -13.882 4.461 1.00 93.81 92 PRO A CA 1
ATOM 679 C C . PRO A 1 92 ? 8.967 -14.184 5.866 1.00 93.81 92 PRO A C 1
ATOM 681 O O . PRO A 1 92 ? 8.862 -15.348 6.224 1.00 93.81 92 PRO A O 1
ATOM 684 N N . ASP A 1 93 ? 8.589 -13.163 6.640 1.00 94.56 93 ASP A N 1
ATOM 685 C CA . ASP A 1 93 ? 8.050 -13.332 7.995 1.00 94.56 93 ASP A CA 1
ATOM 686 C C . ASP A 1 93 ? 6.514 -13.475 8.014 1.00 94.56 93 ASP A C 1
ATOM 688 O O . ASP A 1 93 ? 5.905 -13.432 9.078 1.00 94.56 93 ASP A O 1
ATOM 692 N N . THR A 1 94 ? 5.853 -13.601 6.855 1.00 94.69 94 THR A N 1
ATOM 693 C CA . THR A 1 94 ? 4.385 -13.726 6.767 1.00 94.69 94 THR A CA 1
ATOM 694 C C . THR A 1 94 ? 3.970 -15.009 6.058 1.00 94.69 94 THR A C 1
ATOM 696 O O . THR A 1 94 ? 4.228 -15.178 4.863 1.00 94.69 94 THR A O 1
ATOM 699 N N . GLN A 1 95 ? 3.253 -15.869 6.778 1.00 93.62 95 GLN A N 1
ATOM 700 C CA . GLN A 1 95 ? 2.730 -17.141 6.274 1.00 93.62 95 GLN A CA 1
ATOM 701 C C . GLN A 1 95 ? 1.288 -17.002 5.763 1.00 93.62 95 GLN A C 1
ATOM 703 O O . GLN A 1 95 ? 0.945 -17.544 4.715 1.00 93.62 95 GLN A O 1
ATOM 708 N N . ALA A 1 96 ? 0.451 -16.212 6.446 1.00 94.69 96 ALA A N 1
ATOM 709 C CA . ALA A 1 96 ? -0.960 -16.042 6.095 1.00 94.69 96 ALA A CA 1
ATOM 710 C C . ALA A 1 96 ? -1.204 -14.733 5.321 1.00 94.69 96 ALA A C 1
ATOM 712 O O . ALA A 1 96 ? -1.244 -13.650 5.898 1.00 94.69 96 ALA A O 1
ATOM 713 N N . ASN A 1 97 ? -1.376 -14.802 4.002 1.00 96.75 97 ASN A N 1
ATOM 714 C CA . ASN A 1 97 ? -1.490 -13.609 3.157 1.00 96.75 97 ASN A CA 1
ATOM 715 C C . ASN A 1 97 ? -2.888 -13.495 2.538 1.00 96.75 97 ASN A C 1
ATOM 717 O O . ASN A 1 97 ? -3.366 -14.425 1.890 1.00 96.75 97 ASN A O 1
ATOM 721 N N . TYR A 1 98 ? -3.526 -12.335 2.685 1.00 97.62 98 TYR A N 1
ATOM 722 C CA . TYR A 1 98 ? -4.896 -12.090 2.237 1.00 97.62 98 TYR A CA 1
ATOM 723 C C . TYR A 1 98 ? -4.961 -10.940 1.234 1.00 97.62 98 TYR A C 1
ATOM 725 O O . TYR A 1 98 ? -4.302 -9.905 1.379 1.00 97.62 98 TYR A O 1
ATOM 733 N N . LEU A 1 99 ? -5.785 -11.127 0.206 1.00 98.12 99 LEU A N 1
ATOM 734 C CA . LEU A 1 99 ? -6.111 -10.087 -0.761 1.00 98.12 99 LEU A CA 1
ATOM 735 C C . LEU A 1 99 ? -7.416 -9.422 -0.344 1.00 98.12 99 LEU A C 1
ATOM 737 O O . LEU A 1 99 ? -8.409 -10.102 -0.096 1.00 98.12 99 LEU A O 1
ATOM 741 N N . ALA A 1 100 ? -7.415 -8.097 -0.267 1.00 98.12 100 ALA A N 1
ATOM 742 C CA . ALA A 1 100 ? -8.590 -7.334 0.122 1.00 98.12 100 ALA A CA 1
ATOM 743 C C . ALA A 1 100 ? -8.629 -5.978 -0.584 1.00 98.12 100 ALA A C 1
ATOM 745 O O . ALA A 1 100 ? -7.630 -5.489 -1.112 1.00 98.12 100 ALA A O 1
ATOM 746 N N . SER A 1 101 ? -9.793 -5.334 -0.573 1.00 98.06 101 SER A N 1
ATOM 747 C CA . SER A 1 101 ? -9.918 -3.975 -1.094 1.00 98.06 101 SER A CA 1
ATOM 748 C C . SER A 1 101 ? -9.072 -2.985 -0.268 1.00 98.06 101 SER A C 1
ATOM 750 O O . SER A 1 101 ? -8.865 -3.197 0.931 1.00 98.06 101 SER A O 1
ATOM 752 N N . PRO A 1 102 ? -8.612 -1.862 -0.854 1.00 98.00 102 PRO A N 1
ATOM 753 C CA . PRO A 1 102 ? -7.875 -0.836 -0.114 1.00 98.00 102 PRO A CA 1
ATOM 754 C C . PRO A 1 102 ? -8.511 -0.384 1.221 1.00 98.00 102 PRO A C 1
ATOM 756 O O . PRO A 1 102 ? -7.775 -0.265 2.201 1.00 98.00 102 PRO A O 1
ATOM 759 N N . PRO A 1 103 ? -9.840 -0.155 1.343 1.00 97.88 103 PRO A N 1
ATOM 760 C CA . PRO A 1 103 ? -10.428 0.195 2.638 1.00 97.88 103 PRO A CA 1
ATOM 761 C C . PRO A 1 103 ? -10.371 -0.948 3.664 1.00 97.88 103 PRO A C 1
ATOM 763 O O . PRO A 1 103 ? -10.175 -0.667 4.846 1.00 97.88 103 PRO A O 1
ATOM 766 N N . LEU A 1 104 ? -10.462 -2.215 3.242 1.00 98.38 104 LEU A N 1
ATOM 767 C CA . LEU A 1 104 ? -10.288 -3.360 4.146 1.00 98.38 104 LEU A CA 1
ATOM 768 C C . LEU A 1 104 ? -8.844 -3.495 4.636 1.00 98.38 104 LEU A C 1
ATOM 770 O O . LEU A 1 104 ? -8.635 -3.793 5.808 1.00 98.38 104 LEU A O 1
ATOM 774 N N . VAL A 1 105 ? -7.846 -3.204 3.795 1.00 98.62 105 VAL A N 1
ATOM 775 C CA . VAL A 1 105 ? -6.438 -3.141 4.234 1.00 98.62 105 VAL A CA 1
ATOM 776 C C . VAL A 1 105 ? -6.281 -2.140 5.385 1.00 98.62 105 VAL A C 1
ATOM 778 O O . VAL A 1 105 ? -5.620 -2.430 6.381 1.00 98.62 105 VAL A O 1
ATOM 781 N N . VAL A 1 106 ? -6.932 -0.974 5.292 1.00 98.56 106 VAL A N 1
ATOM 782 C CA . VAL A 1 106 ? -6.932 0.016 6.380 1.00 98.56 106 VAL A CA 1
ATOM 783 C C . VAL A 1 106 ? -7.655 -0.517 7.621 1.00 98.56 106 VAL A C 1
ATOM 785 O O . VAL A 1 106 ? -7.154 -0.319 8.723 1.00 98.56 106 VAL A O 1
ATOM 788 N N . ALA A 1 107 ? -8.793 -1.202 7.471 1.00 98.50 107 ALA A N 1
ATOM 789 C CA . ALA A 1 107 ? -9.528 -1.785 8.597 1.00 98.50 107 ALA A CA 1
ATOM 790 C C . ALA A 1 107 ? -8.689 -2.820 9.369 1.00 98.50 107 ALA A C 1
ATOM 792 O O . ALA A 1 107 ? -8.547 -2.706 10.585 1.00 98.50 107 ALA A O 1
ATOM 793 N N . TYR A 1 108 ? -8.046 -3.758 8.668 1.00 98.56 108 TYR A N 1
ATOM 794 C CA . TYR A 1 108 ? -7.155 -4.737 9.296 1.00 98.56 108 TYR A CA 1
ATOM 795 C C . TYR A 1 108 ? -5.915 -4.095 9.923 1.00 98.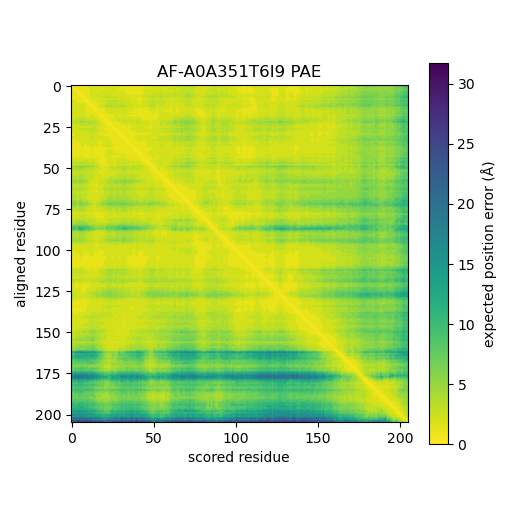56 108 TYR A C 1
ATOM 797 O O . TYR A 1 108 ? -5.450 -4.560 10.959 1.00 98.56 108 TYR A O 1
ATOM 805 N N . ALA A 1 109 ? -5.398 -3.000 9.361 1.00 98.50 109 ALA A N 1
ATOM 806 C CA . ALA A 1 109 ? -4.295 -2.266 9.979 1.00 98.50 109 ALA A CA 1
ATOM 807 C C . ALA A 1 109 ? -4.699 -1.548 11.282 1.00 98.50 109 ALA A C 1
ATOM 809 O O . ALA A 1 109 ? -3.874 -1.399 12.188 1.00 98.50 109 ALA A O 1
ATOM 810 N N . LEU A 1 110 ? -5.954 -1.094 11.383 1.00 98.50 110 LEU A N 1
ATOM 811 C CA . LEU A 1 110 ? -6.516 -0.525 12.614 1.00 98.50 110 LEU A CA 1
ATOM 812 C C . LEU A 1 110 ? -6.710 -1.609 13.681 1.00 98.50 110 LEU A C 1
ATOM 814 O O . LEU A 1 110 ? -6.287 -1.416 14.819 1.00 98.50 110 LEU A O 1
ATOM 818 N N . ALA A 1 111 ? -7.281 -2.753 13.293 1.00 98.06 111 ALA A N 1
ATOM 819 C CA . ALA A 1 111 ? -7.471 -3.896 14.182 1.00 98.06 111 ALA A CA 1
ATOM 820 C C . ALA A 1 111 ? -6.129 -4.486 14.660 1.00 98.06 111 ALA A C 1
ATOM 822 O O . ALA A 1 111 ? -5.945 -4.762 15.844 1.00 98.06 111 ALA A O 1
ATOM 823 N N . GLY A 1 112 ? -5.172 -4.647 13.740 1.00 97.44 112 GLY A N 1
ATOM 824 C CA . GLY A 1 112 ? -3.852 -5.233 13.985 1.00 97.44 112 GLY A CA 1
ATOM 825 C C . GLY A 1 112 ? -3.864 -6.734 14.277 1.00 97.44 112 GLY A C 1
ATOM 826 O O . GLY A 1 112 ? -2.882 -7.253 14.798 1.00 97.44 112 GLY A O 1
ATOM 827 N N . ASN A 1 113 ? -4.953 -7.424 13.948 1.00 95.31 113 ASN A N 1
ATOM 828 C CA . ASN A 1 113 ? -5.124 -8.866 14.084 1.00 95.31 113 ASN A CA 1
ATOM 829 C C . ASN A 1 113 ? -5.936 -9.383 12.887 1.00 95.31 113 ASN A C 1
ATOM 831 O O . ASN A 1 113 ? -6.867 -8.712 12.444 1.00 95.31 113 ASN A O 1
ATOM 835 N N . LEU A 1 114 ? -5.590 -10.564 12.373 1.00 96.06 114 LEU A N 1
ATOM 836 C CA . LEU A 1 114 ? -6.293 -11.204 11.255 1.00 96.06 114 LEU A CA 1
ATOM 837 C C . LEU A 1 114 ? -7.480 -12.058 11.707 1.00 96.06 114 LEU A C 1
ATOM 839 O O . LEU A 1 114 ? -8.406 -12.247 10.927 1.00 96.06 114 LEU A O 1
ATOM 843 N N . GLY A 1 115 ? -7.479 -12.534 12.955 1.00 96.00 115 GLY A N 1
ATOM 844 C CA 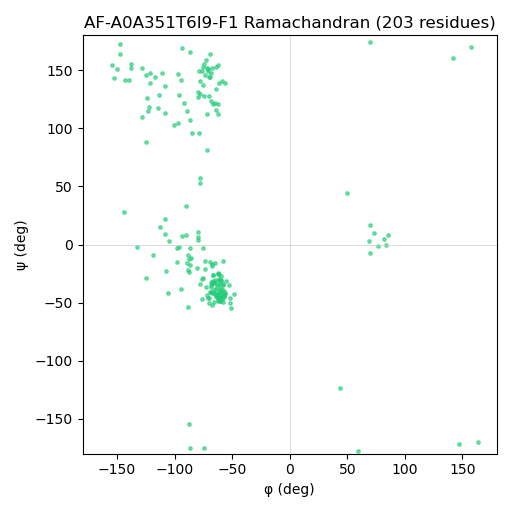. GLY A 1 115 ? -8.567 -13.339 13.520 1.00 96.00 115 GLY A CA 1
ATOM 845 C C . GLY A 1 115 ? -9.785 -12.537 13.994 1.00 96.00 115 GLY A C 1
ATOM 846 O O . GLY A 1 115 ? -10.615 -13.093 14.700 1.00 96.00 115 GLY A O 1
ATOM 847 N N . ILE A 1 116 ? -9.866 -11.243 13.674 1.00 97.56 116 ILE A N 1
ATOM 848 C CA . ILE A 1 116 ? -10.988 -10.370 14.043 1.00 97.56 116 ILE A CA 1
ATOM 849 C C . ILE A 1 116 ? -12.225 -10.655 13.174 1.00 97.56 116 ILE A C 1
ATOM 851 O O . ILE A 1 116 ? -12.109 -10.753 11.949 1.00 97.56 116 ILE A O 1
ATOM 855 N N . ASP A 1 117 ? -13.415 -10.708 13.775 1.00 97.69 117 ASP A N 1
ATOM 856 C CA . ASP A 1 117 ? -14.682 -10.639 13.041 1.00 97.69 117 ASP A CA 1
ATOM 857 C C . ASP A 1 117 ? -15.050 -9.167 12.820 1.00 97.69 117 ASP A C 1
ATOM 859 O O . ASP A 1 117 ? -15.664 -8.521 13.666 1.00 97.69 117 ASP A O 1
ATOM 863 N N . LEU A 1 118 ? -14.699 -8.622 11.652 1.00 96.75 118 LEU A N 1
ATOM 864 C CA . LEU A 1 118 ? -14.953 -7.216 11.304 1.00 96.75 118 LEU A CA 1
ATOM 865 C C . LEU A 1 118 ? -16.439 -6.800 11.352 1.00 96.75 118 LEU A C 1
ATOM 867 O O . LEU A 1 118 ? -16.722 -5.600 11.311 1.00 96.75 118 LEU A O 1
ATOM 871 N N . ASN A 1 119 ? -17.381 -7.749 11.412 1.00 95.56 119 ASN A N 1
ATOM 872 C CA . ASN A 1 119 ? -18.810 -7.451 11.532 1.00 95.56 119 ASN A CA 1
ATOM 873 C C . ASN A 1 119 ? -19.277 -7.303 12.983 1.00 95.56 119 ASN A C 1
ATOM 875 O O . ASN A 1 119 ? -20.332 -6.714 13.211 1.00 95.56 119 ASN A O 1
ATOM 879 N N . LYS A 1 120 ? -18.542 -7.873 13.943 1.00 97.44 120 LYS A N 1
ATOM 880 C CA . LYS A 1 120 ? -18.979 -7.993 15.342 1.00 97.44 120 LYS A CA 1
ATOM 881 C C . LYS A 1 120 ? -18.001 -7.407 16.339 1.00 97.44 120 LYS A C 1
ATOM 883 O O . LYS A 1 120 ? -18.436 -6.972 17.396 1.00 97.44 120 LYS A O 1
ATOM 888 N N . ASP A 1 121 ? -16.718 -7.398 16.014 1.00 98.38 121 ASP A N 1
ATOM 889 C CA . ASP A 1 121 ? -15.673 -6.939 16.911 1.00 98.38 121 ASP A CA 1
ATOM 890 C C . ASP A 1 121 ? -15.348 -5.462 16.641 1.00 98.38 121 ASP A C 1
ATOM 892 O O . ASP A 1 121 ? -15.298 -5.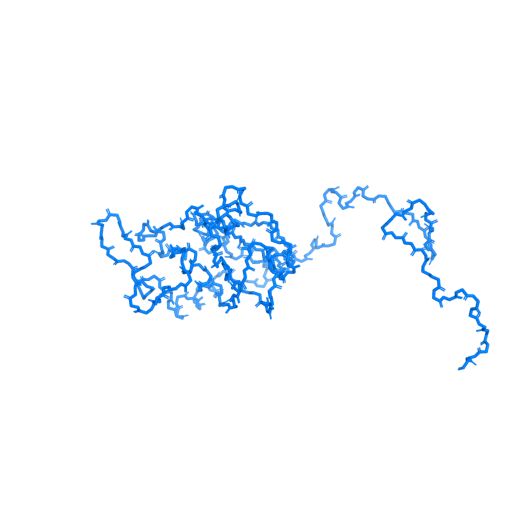024 15.481 1.00 98.38 121 ASP A O 1
ATOM 896 N N . PRO A 1 122 ? -15.080 -4.668 17.689 1.00 98.12 122 PRO A N 1
ATOM 897 C CA . PRO A 1 122 ? -14.642 -3.296 17.515 1.00 98.12 122 PRO A CA 1
ATOM 898 C C . PRO A 1 122 ? -13.217 -3.228 16.955 1.00 98.12 122 PRO A C 1
ATOM 900 O O . PRO A 1 122 ? -12.325 -3.993 17.321 1.00 98.12 122 PRO A O 1
ATOM 903 N N . LEU A 1 123 ? -12.965 -2.233 16.104 1.00 98.12 123 LEU A N 1
ATOM 904 C CA . LEU A 1 123 ? -11.625 -1.936 15.583 1.00 98.12 123 LEU A CA 1
ATOM 905 C C . LEU A 1 123 ? -10.725 -1.288 16.648 1.00 98.12 123 LEU A C 1
ATOM 907 O O . LEU A 1 123 ? -9.497 -1.277 16.531 1.00 98.12 123 LEU A O 1
ATOM 911 N N . GLY A 1 124 ? -11.342 -0.708 17.673 1.00 96.62 124 GLY A N 1
ATOM 912 C CA . GLY A 1 124 ? -10.708 -0.048 18.801 1.00 96.62 124 GLY A CA 1
ATOM 913 C C . GLY A 1 124 ? -11.713 0.828 19.537 1.00 96.62 124 GLY A C 1
ATOM 914 O O . GLY A 1 124 ? -12.907 0.784 19.251 1.00 96.62 124 GLY A O 1
ATOM 915 N N . GLN A 1 125 ? -11.209 1.645 20.455 1.00 97.38 125 GLN A N 1
ATOM 916 C CA . GLN A 1 125 ? -12.020 2.574 21.234 1.00 97.38 125 GLN A CA 1
ATOM 917 C C . GLN A 1 125 ? -11.739 4.021 20.835 1.00 97.38 125 GLN A C 1
ATOM 919 O O . GLN A 1 125 ? -10.615 4.364 20.447 1.00 97.38 125 GLN A O 1
ATOM 924 N N . ASP A 1 126 ? -12.768 4.861 20.913 1.00 96.06 126 ASP A N 1
ATOM 925 C CA . ASP A 1 126 ? -12.639 6.302 20.735 1.00 96.06 126 ASP A CA 1
ATOM 926 C C . ASP A 1 126 ? -11.990 6.976 21.960 1.00 96.06 126 ASP A C 1
ATOM 928 O O . ASP A 1 126 ? -11.540 6.336 22.912 1.00 96.06 126 ASP A O 1
ATOM 932 N N . LYS A 1 127 ? -11.915 8.311 21.943 1.00 93.56 127 LYS A N 1
ATOM 933 C CA . LYS A 1 127 ? -11.310 9.085 23.041 1.00 93.56 127 LYS A CA 1
ATOM 934 C C . LYS A 1 127 ? -12.108 9.022 24.347 1.00 93.56 127 LYS A C 1
ATOM 936 O O . LYS A 1 127 ? -11.576 9.411 25.382 1.00 93.56 127 LYS A O 1
ATOM 941 N N . GLN A 1 128 ? -13.368 8.611 24.286 1.00 95.00 128 GLN A N 1
ATOM 942 C CA . GLN A 1 128 ? -14.280 8.477 25.415 1.00 95.00 128 GLN A CA 1
ATOM 943 C C . GLN A 1 128 ? -14.353 7.027 25.918 1.00 95.00 128 GLN A C 1
ATOM 945 O O . GLN A 1 128 ? -15.014 6.774 26.920 1.00 95.00 128 GLN A O 1
ATOM 950 N N . GLY A 1 129 ? -13.655 6.095 25.260 1.00 96.19 129 GLY A N 1
ATOM 951 C CA . GLY A 1 129 ? -13.669 4.675 25.594 1.00 96.19 129 GLY A CA 1
ATOM 952 C C . GLY A 1 129 ? -14.818 3.898 24.950 1.00 96.19 129 GLY A C 1
ATOM 953 O O . GLY A 1 129 ? -14.992 2.730 25.280 1.00 96.19 129 GLY A O 1
ATOM 954 N N . ASN A 1 130 ? -15.592 4.503 24.040 1.00 97.75 130 ASN A N 1
ATOM 955 C CA . ASN A 1 130 ? -16.646 3.778 23.333 1.00 97.75 130 ASN A CA 1
ATOM 956 C C . ASN A 1 130 ? -16.045 2.926 22.221 1.00 97.75 130 ASN A C 1
ATOM 958 O O . ASN A 1 130 ? -15.155 3.370 21.491 1.00 97.75 130 ASN A O 1
ATOM 962 N N . ASP A 1 131 ? -16.592 1.731 22.052 1.00 98.31 131 ASP A N 1
ATOM 963 C CA . ASP A 1 131 ? -16.234 0.834 20.965 1.00 98.31 131 ASP A CA 1
ATOM 964 C C . ASP A 1 131 ? -16.597 1.436 19.599 1.00 98.31 131 ASP A C 1
ATOM 966 O O . ASP A 1 131 ? -17.693 1.958 19.393 1.00 98.31 131 ASP A O 1
ATOM 970 N N . VAL A 1 132 ? -15.656 1.358 18.656 1.00 98.50 132 VAL A N 1
ATOM 971 C CA . VAL A 1 132 ? -15.824 1.827 17.276 1.00 98.50 132 VAL A CA 1
ATOM 972 C C . VAL A 1 132 ? -15.764 0.633 16.338 1.00 98.50 132 VAL A C 1
ATOM 974 O O . VAL A 1 132 ? -14.729 -0.029 16.213 1.00 98.50 132 VAL A O 1
ATOM 977 N N . TYR A 1 133 ? -16.859 0.389 15.631 1.00 98.56 133 TYR A N 1
ATOM 978 C CA . TYR A 1 133 ? -17.012 -0.741 14.722 1.00 98.56 133 TYR A CA 1
ATOM 979 C C . TYR A 1 133 ? -16.651 -0.355 13.287 1.00 98.56 133 TYR A C 1
ATOM 981 O O . TYR A 1 133 ? -16.506 0.821 12.941 1.00 98.56 133 TYR A O 1
ATOM 989 N N . LEU A 1 134 ? -16.530 -1.346 12.399 1.00 98.44 134 LEU A N 1
ATOM 990 C CA . LEU A 1 134 ? -16.288 -1.072 10.981 1.00 98.44 134 LEU A CA 1
ATOM 991 C C . LEU A 1 134 ? -17.399 -0.201 10.374 1.00 98.44 134 LEU A C 1
ATOM 993 O O . LEU A 1 134 ? -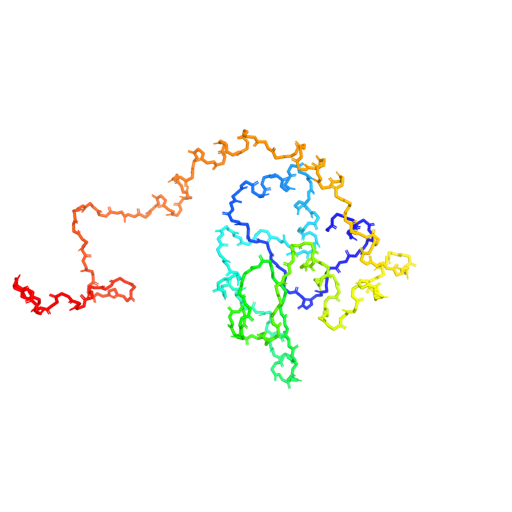17.105 0.751 9.648 1.00 98.44 134 LEU A O 1
ATOM 997 N N . ALA A 1 135 ? -18.657 -0.491 10.719 1.00 97.75 135 ALA A N 1
ATOM 998 C CA . ALA A 1 135 ? -19.829 0.239 10.240 1.00 97.75 135 ALA A CA 1
ATOM 999 C C . ALA A 1 135 ? -19.809 1.733 10.618 1.00 97.75 135 ALA A C 1
ATOM 1001 O O . ALA A 1 135 ? -20.275 2.560 9.840 1.00 97.75 135 ALA A O 1
ATOM 1002 N N . ASP A 1 136 ? -19.202 2.097 11.754 1.00 97.81 136 ASP A N 1
ATOM 1003 C CA . ASP A 1 136 ? -19.082 3.491 12.205 1.00 97.81 136 ASP A CA 1
ATOM 1004 C C . ASP A 1 136 ? -18.195 4.358 11.310 1.00 97.81 136 ASP A C 1
ATOM 1006 O O . ASP A 1 136 ? -18.308 5.589 11.309 1.00 97.81 136 ASP A O 1
ATOM 1010 N N . ILE A 1 137 ? -17.246 3.733 10.611 1.00 98.00 137 ILE A N 1
ATOM 1011 C CA . ILE A 1 137 ? -16.198 4.436 9.866 1.00 98.00 137 ILE A CA 1
ATOM 1012 C C . ILE A 1 137 ? -16.227 4.146 8.367 1.00 98.00 137 ILE A C 1
ATOM 1014 O O . ILE A 1 137 ? -15.489 4.802 7.618 1.00 98.00 137 ILE A O 1
ATOM 1018 N N . TRP A 1 138 ? -17.043 3.187 7.925 1.00 98.25 138 TRP A N 1
ATOM 1019 C CA . TRP A 1 138 ? -17.137 2.798 6.526 1.00 98.25 138 TRP A CA 1
ATOM 1020 C C . TRP A 1 138 ? -17.766 3.924 5.693 1.00 98.25 138 TRP A C 1
ATOM 1022 O O . TRP A 1 138 ? -18.861 4.386 6.012 1.00 98.25 138 TRP A O 1
ATOM 1032 N N . PRO A 1 139 ? -17.090 4.416 4.640 1.00 97.12 139 PRO A N 1
ATOM 1033 C CA . PRO A 1 139 ? -17.646 5.468 3.800 1.00 97.12 139 PRO A CA 1
ATOM 1034 C C . PRO A 1 139 ? -18.823 4.938 2.975 1.00 97.12 139 PRO A C 1
ATOM 1036 O O . PRO A 1 139 ? -18.801 3.806 2.487 1.00 97.12 139 PRO A O 1
ATOM 1039 N N . SER A 1 140 ? -19.838 5.776 2.772 1.00 97.50 140 SER A N 1
ATOM 1040 C CA . SER A 1 140 ? -20.947 5.427 1.882 1.00 97.50 140 SER A CA 1
ATOM 1041 C C . SER A 1 140 ? -20.528 5.521 0.411 1.00 97.50 140 SER A C 1
ATOM 1043 O O . SER A 1 140 ? -19.646 6.300 0.040 1.00 97.50 140 SER A O 1
ATOM 1045 N N . ASN A 1 141 ? -21.214 4.780 -0.461 1.00 97.25 141 ASN A N 1
ATOM 1046 C CA . ASN A 1 141 ? -20.981 4.863 -1.906 1.00 97.25 141 ASN A CA 1
ATOM 1047 C C . ASN A 1 141 ? -21.243 6.272 -2.462 1.00 97.25 141 ASN A C 1
ATOM 1049 O O . ASN A 1 141 ? -20.538 6.712 -3.370 1.00 97.25 141 ASN A O 1
ATOM 1053 N N . ALA A 1 142 ? -22.225 6.990 -1.907 1.00 98.19 142 ALA A N 1
ATOM 1054 C CA . ALA A 1 142 ? -22.524 8.365 -2.298 1.00 98.19 142 ALA A CA 1
ATOM 1055 C C . ALA A 1 142 ? -21.355 9.305 -1.965 1.00 98.19 142 ALA A C 1
ATOM 1057 O O . ALA A 1 142 ? -20.930 10.084 -2.814 1.00 98.19 142 ALA A O 1
ATOM 1058 N N . GLU A 1 143 ? -20.780 9.170 -0.767 1.00 97.25 143 GLU A N 1
ATOM 1059 C CA . GLU A 1 143 ? -19.620 9.954 -0.341 1.00 97.25 143 GLU A CA 1
ATOM 1060 C C . GLU A 1 143 ? -18.393 9.698 -1.232 1.00 97.25 143 GLU A C 1
ATOM 1062 O O . GLU A 1 143 ? -17.727 10.641 -1.669 1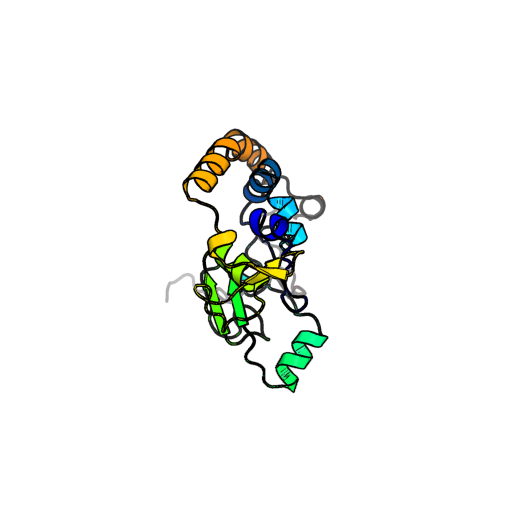.00 97.25 143 GLU A O 1
ATOM 1067 N N . ILE A 1 144 ? -18.109 8.426 -1.538 1.00 97.25 144 ILE A N 1
ATOM 1068 C CA . ILE A 1 144 ? -17.011 8.044 -2.438 1.00 97.25 144 ILE A CA 1
ATOM 1069 C C . ILE A 1 144 ? -17.233 8.653 -3.825 1.00 97.25 144 ILE A C 1
ATOM 1071 O O . ILE A 1 144 ? -16.325 9.274 -4.375 1.00 97.25 144 ILE A O 1
ATOM 1075 N N . THR A 1 145 ? -18.439 8.499 -4.376 1.00 97.94 145 THR A N 1
ATOM 1076 C CA . THR A 1 145 ? -18.783 8.979 -5.722 1.00 97.94 145 THR A CA 1
ATOM 1077 C C . THR A 1 145 ? -18.619 10.489 -5.829 1.00 97.94 145 THR A C 1
ATOM 1079 O O . THR A 1 145 ? -18.020 10.977 -6.788 1.00 97.94 145 THR A O 1
ATOM 1082 N N . GLU A 1 146 ? -19.102 11.230 -4.834 1.00 97.62 146 GLU A N 1
ATOM 1083 C CA . GLU A 1 146 ? -18.999 12.685 -4.834 1.00 97.62 146 GLU A CA 1
ATOM 1084 C C . GLU A 1 146 ? -17.544 13.147 -4.683 1.00 97.62 146 GLU A C 1
ATOM 1086 O O . GLU A 1 146 ? -17.087 14.003 -5.438 1.00 97.62 146 GLU A O 1
ATOM 1091 N N . THR A 1 147 ? -16.766 12.502 -3.809 1.00 97.00 147 THR A N 1
ATOM 1092 C CA . THR A 1 147 ? -15.331 12.799 -3.657 1.00 97.00 147 THR A CA 1
ATOM 1093 C C . THR A 1 147 ? -14.570 12.562 -4.965 1.00 97.00 147 THR A C 1
ATOM 1095 O O . THR A 1 147 ? -13.749 13.383 -5.376 1.00 97.00 147 THR A O 1
ATOM 1098 N N . VAL A 1 148 ? -14.856 11.456 -5.661 1.00 97.00 148 VAL A N 1
ATOM 1099 C CA . VAL A 1 148 ? -14.240 11.151 -6.961 1.00 97.00 148 VAL A CA 1
ATOM 1100 C C . VAL A 1 148 ? -14.601 12.215 -7.995 1.00 97.00 148 VAL A C 1
ATOM 1102 O O . VAL A 1 148 ? -13.706 12.719 -8.671 1.00 97.00 148 VAL A O 1
ATOM 1105 N N . ARG A 1 149 ? -15.880 12.600 -8.089 1.00 96.62 149 ARG A N 1
ATOM 1106 C CA . ARG A 1 149 ? -16.352 13.631 -9.027 1.00 96.62 149 ARG A CA 1
ATOM 1107 C C . ARG A 1 149 ? -15.660 14.979 -8.802 1.00 96.62 149 ARG A C 1
ATOM 1109 O O . ARG A 1 149 ? -15.346 15.665 -9.770 1.00 96.62 149 ARG A O 1
ATOM 1116 N N . GLN A 1 150 ? -15.416 15.347 -7.548 1.00 95.31 150 GLN A N 1
ATOM 1117 C CA . GLN A 1 150 ? -14.801 16.626 -7.189 1.00 95.31 150 GLN A CA 1
ATOM 1118 C C . GLN A 1 150 ? -13.281 16.652 -7.399 1.00 95.31 150 GLN A C 1
ATOM 1120 O O . GLN A 1 150 ? -12.725 17.699 -7.732 1.00 95.31 150 GLN A O 1
ATOM 1125 N N . CYS A 1 151 ? -12.593 15.527 -7.190 1.00 96.00 151 CYS A N 1
ATOM 1126 C CA . CYS A 1 151 ? -11.128 15.503 -7.132 1.00 96.00 151 CYS A CA 1
ATOM 1127 C C . CYS A 1 151 ? -10.454 14.869 -8.355 1.00 96.00 151 CYS A C 1
ATOM 1129 O O . CYS A 1 151 ? -9.289 15.155 -8.618 1.00 96.00 151 CYS A O 1
ATOM 1131 N N . VAL A 1 152 ? -11.133 14.012 -9.119 1.00 95.94 152 VAL A N 1
ATOM 1132 C CA . VAL A 1 152 ? -10.519 13.327 -10.266 1.00 95.94 152 VAL A CA 1
ATOM 1133 C C . VAL A 1 152 ? -10.855 14.079 -11.551 1.00 95.94 152 VAL A C 1
ATOM 1135 O O . VAL A 1 152 ? -11.966 14.000 -12.064 1.00 95.94 152 VAL A O 1
ATOM 1138 N N . THR A 1 153 ? -9.879 14.809 -12.096 1.00 95.50 153 THR A N 1
ATOM 1139 C CA . THR A 1 153 ? -10.084 15.670 -13.275 1.00 95.50 153 THR A CA 1
ATOM 1140 C C . THR A 1 153 ? -9.165 15.295 -14.433 1.00 95.50 153 THR A C 1
ATOM 1142 O O . THR A 1 153 ? -8.014 14.922 -14.229 1.00 95.50 153 THR A O 1
ATOM 1145 N N . ALA A 1 154 ? -9.622 15.470 -15.678 1.00 95.62 154 ALA A N 1
ATOM 1146 C CA . ALA A 1 154 ? -8.796 15.216 -16.866 1.00 95.62 154 ALA A CA 1
ATOM 1147 C C . ALA A 1 154 ? -7.516 16.076 -16.910 1.00 95.62 154 ALA A C 1
ATOM 1149 O O . ALA A 1 154 ? -6.487 15.636 -17.421 1.00 95.62 154 ALA A O 1
ATOM 1150 N N . LYS A 1 155 ? -7.568 17.295 -16.354 1.00 94.19 155 LYS A N 1
ATOM 1151 C CA . LYS A 1 155 ? -6.415 18.198 -16.235 1.00 94.19 155 LYS A CA 1
ATOM 1152 C C . LYS A 1 155 ? -5.277 17.550 -15.440 1.00 94.19 155 LYS A C 1
ATOM 1154 O O . LYS A 1 155 ? -4.143 17.562 -15.907 1.00 94.19 155 LYS A O 1
ATOM 1159 N N . MET A 1 156 ? -5.602 16.907 -14.318 1.00 93.62 156 MET A N 1
ATOM 1160 C CA . MET A 1 156 ? -4.637 16.209 -13.463 1.00 93.62 156 MET A CA 1
ATOM 1161 C C . MET A 1 156 ? -3.842 15.145 -14.227 1.00 93.62 156 MET A C 1
ATOM 1163 O O . MET A 1 156 ? -2.630 15.028 -14.057 1.00 93.62 156 MET A O 1
ATOM 1167 N N . PHE A 1 157 ? -4.512 14.386 -15.098 1.00 95.19 157 PHE A N 1
ATOM 1168 C CA . PHE A 1 157 ? -3.844 13.395 -15.939 1.00 95.19 157 PHE A CA 1
ATOM 1169 C C . PHE A 1 157 ? -2.896 14.076 -16.929 1.00 95.19 157 PHE A C 1
ATOM 1171 O O . PHE A 1 157 ? -1.729 13.702 -16.995 1.00 95.19 157 PHE A O 1
ATOM 1178 N N . ARG A 1 15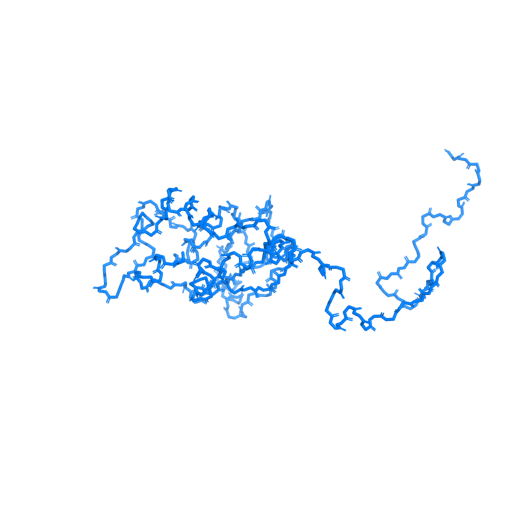8 ? -3.352 15.104 -17.656 1.00 94.56 158 ARG A N 1
ATOM 1179 C CA . ARG A 1 158 ? -2.499 15.809 -18.631 1.00 94.56 158 ARG A CA 1
ATOM 1180 C C . ARG A 1 158 ? -1.231 16.371 -17.987 1.00 94.56 158 ARG A C 1
ATOM 1182 O O . ARG A 1 158 ? -0.153 16.181 -18.532 1.00 94.56 158 ARG A O 1
ATOM 1189 N N . GLU A 1 159 ? -1.357 16.998 -16.820 1.00 91.38 159 GLU A N 1
ATOM 1190 C CA . GLU A 1 159 ? -0.222 17.584 -16.095 1.00 91.38 159 GLU A CA 1
ATOM 1191 C C . GLU A 1 159 ? 0.748 16.529 -15.556 1.00 91.38 159 GLU A C 1
ATOM 1193 O O . GLU A 1 159 ? 1.960 16.701 -15.628 1.00 91.38 159 GLU A O 1
ATOM 1198 N N . ARG A 1 160 ? 0.245 15.412 -15.015 1.00 90.06 160 ARG A N 1
ATOM 1199 C CA . ARG A 1 160 ? 1.122 14.368 -14.463 1.00 90.06 160 ARG A CA 1
ATOM 1200 C C . ARG A 1 160 ? 1.809 13.534 -15.538 1.00 90.06 160 ARG A C 1
ATOM 1202 O O . ARG A 1 160 ? 2.912 13.052 -15.300 1.00 90.06 160 ARG A O 1
ATOM 1209 N N . TYR A 1 161 ? 1.189 13.377 -16.705 1.00 90.94 161 TYR A N 1
ATOM 1210 C CA . TYR A 1 161 ? 1.777 12.623 -17.810 1.00 90.94 161 TYR A CA 1
ATOM 1211 C C . TYR A 1 161 ? 2.641 13.470 -18.754 1.00 90.94 161 TYR A C 1
ATOM 1213 O O . TYR A 1 161 ? 3.445 12.884 -19.475 1.00 90.94 161 TYR A O 1
ATOM 1221 N N . SER A 1 162 ? 2.554 14.808 -18.734 1.00 91.38 162 SER A N 1
ATOM 1222 C CA . SER A 1 162 ? 3.352 15.661 -19.634 1.00 91.38 162 SER A CA 1
ATOM 1223 C C . SER A 1 162 ? 4.862 15.512 -19.436 1.00 91.38 162 SER A C 1
ATOM 1225 O O . SER A 1 162 ? 5.614 15.625 -20.396 1.00 91.38 162 SER A O 1
ATOM 1227 N N . ASP A 1 163 ? 5.298 15.207 -18.212 1.00 84.12 163 ASP A N 1
ATOM 1228 C CA . ASP A 1 163 ? 6.714 15.107 -17.838 1.00 84.12 163 ASP A CA 1
ATOM 1229 C C . ASP A 1 163 ? 7.153 13.676 -17.476 1.00 84.12 163 ASP A C 1
ATOM 1231 O O . ASP A 1 163 ? 8.226 13.483 -16.901 1.00 84.12 163 ASP A O 1
ATOM 1235 N N . VAL A 1 164 ? 6.364 12.647 -17.811 1.00 84.44 164 VAL A N 1
ATOM 1236 C CA . VAL A 1 164 ? 6.641 11.264 -17.369 1.00 84.44 164 VAL A CA 1
ATOM 1237 C C . VAL A 1 164 ? 8.021 10.755 -17.815 1.00 84.44 164 VAL A C 1
ATOM 1239 O O . VAL A 1 164 ? 8.690 10.049 -17.064 1.00 84.44 164 VAL A O 1
ATOM 1242 N N . PHE A 1 165 ? 8.492 11.174 -18.994 1.00 83.88 165 PHE A N 1
ATOM 1243 C CA . PHE A 1 165 ? 9.793 10.772 -19.545 1.00 83.88 165 PHE A CA 1
ATOM 1244 C C . PHE A 1 165 ? 10.967 11.633 -19.074 1.00 83.88 165 PHE A C 1
ATOM 1246 O O . PHE A 1 165 ? 12.123 11.264 -19.277 1.00 83.88 165 PHE A O 1
ATOM 1253 N N . ARG A 1 166 ? 10.701 12.774 -18.429 1.00 88.69 166 ARG A N 1
ATOM 1254 C CA . ARG A 1 166 ? 11.758 13.672 -17.947 1.00 88.69 166 ARG A CA 1
ATOM 1255 C C . ARG A 1 166 ? 12.608 13.017 -16.854 1.00 88.69 166 ARG A C 1
ATOM 1257 O O . ARG A 1 166 ? 13.789 13.347 -16.716 1.00 88.69 166 ARG A O 1
ATOM 1264 N N . GLY A 1 167 ? 11.999 12.119 -16.076 1.00 86.38 167 GLY A N 1
ATOM 1265 C CA . GLY A 1 167 ? 12.612 11.443 -14.935 1.00 86.38 167 GLY A CA 1
ATOM 1266 C C . GLY A 1 167 ? 13.097 12.405 -13.845 1.00 86.38 167 GLY A C 1
ATOM 1267 O O . GLY A 1 167 ? 12.928 13.625 -13.922 1.00 86.38 167 GLY A O 1
ATOM 1268 N N . ASP A 1 168 ? 13.713 11.863 -12.800 1.00 89.12 168 ASP A N 1
ATOM 1269 C CA . ASP A 1 168 ? 14.319 12.661 -11.735 1.00 89.12 168 ASP A CA 1
ATOM 1270 C C . ASP A 1 168 ? 15.774 13.062 -12.063 1.00 89.12 168 ASP A C 1
ATOM 1272 O O . ASP A 1 168 ? 16.284 12.857 -13.168 1.00 89.12 168 ASP A O 1
ATOM 1276 N N . ALA A 1 169 ? 16.454 13.709 -11.112 1.00 92.31 169 ALA A N 1
ATOM 1277 C CA . ALA A 1 169 ? 17.850 14.097 -11.293 1.00 92.31 169 ALA A CA 1
ATOM 1278 C C . ALA A 1 169 ? 18.802 12.892 -11.388 1.00 92.31 169 ALA A C 1
ATOM 1280 O O . ALA A 1 169 ? 19.861 13.031 -11.992 1.00 92.31 169 ALA A O 1
ATOM 1281 N N . GLY A 1 170 ? 18.453 11.746 -10.798 1.00 92.81 170 GLY A N 1
ATOM 1282 C CA . GLY A 1 170 ? 19.226 10.512 -10.909 1.00 92.81 170 GLY A CA 1
ATOM 1283 C C . GLY A 1 170 ? 19.133 9.945 -12.319 1.00 92.81 170 GLY A C 1
ATOM 1284 O O . GLY A 1 170 ? 20.161 9.752 -12.959 1.00 92.81 170 GLY A O 1
ATOM 1285 N N . TRP A 1 171 ? 17.910 9.807 -12.836 1.00 92.56 171 TRP A N 1
ATOM 1286 C CA . TRP A 1 171 ? 17.626 9.370 -14.202 1.00 92.56 171 TRP A CA 1
ATOM 1287 C C . TRP A 1 171 ? 18.398 10.189 -15.237 1.00 92.56 171 TRP A C 1
ATOM 1289 O O . TRP A 1 171 ? 19.125 9.639 -16.057 1.00 92.56 171 TRP A O 1
ATOM 1299 N N . ARG A 1 172 ? 18.327 11.522 -15.147 1.00 91.75 172 ARG A N 1
ATOM 1300 C CA . ARG A 1 172 ? 19.005 12.414 -16.104 1.00 91.75 172 ARG A CA 1
ATOM 1301 C C . ARG A 1 172 ? 20.532 12.421 -16.000 1.00 91.75 172 ARG A C 1
ATOM 1303 O O . ARG A 1 172 ? 21.187 12.943 -16.894 1.00 91.75 172 ARG A O 1
ATOM 1310 N N . LYS A 1 173 ? 21.107 11.904 -14.909 1.00 95.00 173 LYS A N 1
ATOM 1311 C CA . LYS A 1 173 ? 22.565 11.786 -14.729 1.00 95.00 173 LYS A CA 1
ATOM 1312 C C . LYS A 1 173 ? 23.129 10.487 -15.297 1.00 95.00 173 LYS A C 1
ATOM 1314 O O . LYS A 1 173 ? 24.351 10.372 -15.392 1.00 95.00 173 LYS A O 1
ATOM 1319 N N . ILE A 1 174 ? 22.279 9.516 -15.638 1.00 91.75 174 ILE A N 1
ATOM 1320 C CA . ILE A 1 174 ? 22.724 8.254 -16.226 1.00 91.75 174 ILE A CA 1
ATOM 1321 C C . ILE A 1 174 ? 23.363 8.571 -17.576 1.00 91.75 174 ILE A C 1
ATOM 1323 O O . ILE A 1 174 ? 22.712 9.076 -18.488 1.00 91.75 174 ILE A O 1
ATOM 1327 N N . LYS A 1 175 ? 24.664 8.298 -17.688 1.00 90.50 175 LYS A N 1
ATOM 1328 C CA . LYS A 1 175 ? 25.376 8.408 -18.958 1.00 90.50 175 LYS A CA 1
ATOM 1329 C C . LYS A 1 175 ? 24.976 7.225 -19.830 1.00 90.50 175 LYS A C 1
ATOM 1331 O O . LYS A 1 175 ? 25.087 6.083 -19.394 1.00 90.50 175 LYS A O 1
ATOM 1336 N N . SER A 1 176 ? 24.551 7.504 -21.051 1.00 86.25 176 SER A N 1
ATOM 1337 C CA . SER A 1 176 ? 24.303 6.494 -22.077 1.00 86.25 176 SER A CA 1
ATOM 1338 C C . SER A 1 176 ? 25.377 6.582 -23.156 1.00 86.25 176 SER A C 1
ATOM 1340 O O . SER A 1 176 ? 25.705 7.683 -23.602 1.00 86.25 176 SER A O 1
ATOM 1342 N N . SER A 1 177 ? 25.895 5.440 -23.602 1.00 84.12 177 SER A N 1
ATOM 1343 C CA . SER A 1 177 ? 26.582 5.340 -24.889 1.00 84.12 177 SER A CA 1
ATOM 1344 C C . SER A 1 177 ? 25.546 5.259 -26.017 1.00 84.12 177 SER A C 1
ATOM 1346 O O . SER A 1 177 ? 24.421 4.798 -25.818 1.00 84.12 177 SER A O 1
ATOM 1348 N N . GLY A 1 178 ? 25.895 5.777 -27.194 1.00 83.75 178 GLY A N 1
ATOM 1349 C CA . GLY A 1 178 ? 25.107 5.574 -28.412 1.00 83.75 178 GLY A CA 1
ATOM 1350 C C . GLY A 1 178 ? 25.509 4.279 -29.119 1.00 83.75 178 GLY A C 1
ATOM 1351 O O . GLY A 1 178 ? 26.564 3.723 -28.834 1.00 83.75 178 GLY A O 1
ATOM 1352 N N . GLY A 1 179 ? 24.693 3.821 -30.067 1.00 88.44 179 GLY A N 1
ATOM 1353 C CA . GLY A 1 179 ? 24.988 2.647 -30.893 1.00 88.44 179 GLY A CA 1
ATOM 1354 C C . GLY A 1 179 ? 23.750 1.798 -31.166 1.00 88.44 179 GLY A C 1
ATOM 1355 O O . GLY A 1 179 ? 22.744 1.905 -30.468 1.00 88.44 179 GLY A O 1
ATOM 1356 N N . LEU A 1 180 ? 23.822 0.959 -32.201 1.00 92.00 180 LEU A N 1
ATOM 1357 C CA . LEU A 1 180 ? 22.782 -0.038 -32.497 1.00 92.00 180 LEU A CA 1
ATOM 1358 C C . LEU A 1 180 ? 23.001 -1.353 -31.736 1.00 92.00 180 LEU A C 1
ATOM 1360 O O . LEU A 1 180 ? 22.082 -2.157 -31.612 1.00 92.00 180 LEU A O 1
ATOM 1364 N N . THR A 1 181 ? 24.214 -1.575 -31.232 1.00 91.31 181 THR A N 1
ATOM 1365 C CA . THR A 1 181 ? 24.618 -2.777 -30.498 1.00 91.31 181 TH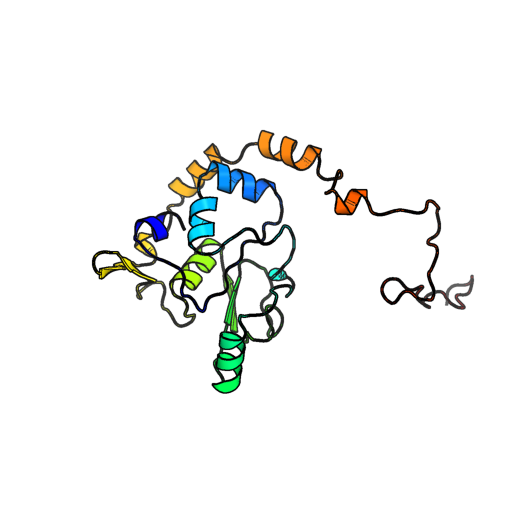R A CA 1
ATOM 1366 C C . THR A 1 181 ? 25.008 -2.421 -29.071 1.00 91.31 181 THR A C 1
ATOM 1368 O O . THR A 1 181 ? 25.608 -1.373 -28.837 1.00 91.31 181 THR A O 1
ATOM 1371 N N . TYR A 1 182 ? 24.696 -3.304 -28.122 1.00 91.25 182 TYR A N 1
ATOM 1372 C CA . TYR A 1 182 ? 25.082 -3.135 -26.723 1.00 91.25 182 TYR A CA 1
ATOM 1373 C C . TYR A 1 182 ? 26.560 -3.496 -26.516 1.00 91.25 182 TYR A C 1
ATOM 1375 O O . TYR A 1 182 ? 27.003 -4.571 -26.922 1.00 91.25 182 TYR A O 1
ATOM 1383 N N . GLU A 1 183 ? 27.317 -2.606 -25.877 1.00 91.50 183 GLU A N 1
ATOM 1384 C CA . GLU A 1 183 ? 28.704 -2.860 -25.480 1.00 91.50 183 GLU A CA 1
ATOM 1385 C C . GLU A 1 183 ? 28.723 -3.722 -24.212 1.00 91.50 183 GLU A C 1
ATOM 1387 O O . GLU A 1 183 ? 28.566 -3.230 -23.095 1.00 91.50 183 GLU A O 1
ATOM 1392 N N . TRP A 1 184 ? 28.873 -5.035 -24.386 1.00 92.50 184 TRP A N 1
ATOM 1393 C CA . TRP A 1 184 ? 28.902 -5.977 -23.270 1.00 92.50 184 TRP A CA 1
ATOM 1394 C C . TRP A 1 184 ? 30.141 -5.776 -22.389 1.00 92.50 184 TRP A C 1
ATOM 1396 O O . TRP A 1 184 ? 31.271 -5.952 -22.844 1.00 92.50 184 TRP A O 1
ATOM 1406 N N . ASP A 1 185 ? 29.929 -5.484 -21.106 1.00 93.12 185 ASP A N 1
ATOM 1407 C CA . ASP A 1 185 ? 30.987 -5.461 -20.094 1.00 93.12 185 ASP A CA 1
ATOM 1408 C C . ASP A 1 185 ? 31.150 -6.852 -19.463 1.00 93.12 185 ASP A C 1
ATOM 1410 O O . ASP A 1 185 ? 30.263 -7.339 -18.758 1.00 93.12 185 ASP A O 1
ATOM 1414 N N . SER A 1 186 ? 32.304 -7.488 -19.680 1.00 94.50 186 SER A N 1
ATOM 1415 C CA . SER A 1 186 ? 32.618 -8.817 -19.136 1.00 94.50 186 SER A CA 1
ATOM 1416 C C . SER A 1 186 ? 32.719 -8.858 -17.608 1.00 94.50 186 SER A C 1
ATOM 1418 O O . SER A 1 186 ? 32.663 -9.940 -17.026 1.00 94.50 186 SER A O 1
ATOM 1420 N N . LYS A 1 187 ? 32.849 -7.704 -16.943 1.00 96.62 187 LYS A N 1
ATOM 1421 C CA . LYS A 1 187 ? 32.861 -7.593 -15.477 1.00 96.62 187 LYS A CA 1
ATOM 1422 C C . LYS A 1 187 ? 31.461 -7.420 -14.886 1.00 96.62 187 LYS A C 1
ATOM 1424 O O . LYS A 1 187 ? 31.307 -7.477 -13.666 1.00 96.62 187 LYS A O 1
ATOM 1429 N N . SER A 1 188 ? 30.447 -7.198 -15.722 1.00 95.94 188 SER A N 1
ATOM 1430 C CA . SER A 1 188 ? 29.077 -6.975 -15.270 1.00 95.94 188 SER A CA 1
ATOM 1431 C C . SER A 1 188 ? 28.465 -8.252 -14.698 1.00 95.94 188 SER A C 1
ATOM 1433 O O . SER A 1 188 ? 28.425 -9.303 -15.338 1.00 95.94 188 SER A O 1
ATOM 1435 N N . THR A 1 189 ? 27.922 -8.151 -13.488 1.00 96.75 189 THR A N 1
ATOM 1436 C CA . THR A 1 189 ? 27.090 -9.194 -12.867 1.00 96.75 189 THR A CA 1
ATOM 1437 C C . THR A 1 189 ? 25.591 -8.949 -13.064 1.00 96.75 189 THR A C 1
ATOM 1439 O O . THR A 1 189 ? 24.783 -9.768 -12.639 1.00 96.75 189 THR A O 1
ATOM 1442 N N . TYR A 1 190 ? 25.211 -7.839 -13.711 1.00 95.56 190 TYR A N 1
ATOM 1443 C CA . TYR A 1 190 ? 23.814 -7.424 -13.907 1.00 95.56 190 TYR A CA 1
ATOM 1444 C C . TYR A 1 190 ? 23.312 -7.631 -15.340 1.00 95.56 190 TYR A C 1
ATOM 1446 O O . TYR A 1 190 ? 22.175 -8.050 -15.536 1.00 95.56 190 TYR A O 1
ATOM 1454 N N . VAL A 1 191 ? 24.137 -7.318 -16.341 1.00 94.50 191 VAL A N 1
ATOM 1455 C CA . VAL A 1 191 ? 23.793 -7.431 -17.767 1.00 94.50 191 VAL A CA 1
ATOM 1456 C C . VAL A 1 191 ? 24.893 -8.227 -18.452 1.00 94.50 191 VAL A C 1
ATOM 1458 O O . VAL A 1 191 ? 26.012 -7.739 -18.581 1.00 94.50 191 VAL A O 1
ATOM 1461 N N . GLN A 1 192 ? 24.579 -9.456 -18.857 1.00 95.31 192 GLN A N 1
ATOM 1462 C CA . GLN A 1 192 ? 25.527 -10.400 -19.453 1.00 95.31 192 GLN A CA 1
ATOM 1463 C C . GLN A 1 192 ? 25.036 -10.882 -20.812 1.00 95.31 192 GLN A C 1
ATOM 1465 O O . GLN A 1 192 ? 23.831 -11.051 -21.000 1.00 95.31 192 GLN A O 1
ATOM 1470 N N . ASN A 1 193 ? 25.966 -11.119 -21.740 1.00 95.06 193 ASN A N 1
ATOM 1471 C CA . ASN A 1 193 ? 25.638 -11.655 -23.057 1.00 95.06 193 ASN A CA 1
ATOM 1472 C C . ASN A 1 193 ? 25.251 -13.134 -22.919 1.00 95.06 193 ASN A C 1
ATOM 1474 O O . ASN A 1 193 ? 26.117 -13.940 -22.562 1.00 95.06 193 ASN A O 1
ATOM 1478 N N . PRO A 1 194 ? 23.987 -13.518 -23.159 1.00 94.56 194 PRO A N 1
ATOM 1479 C CA . PRO A 1 194 ? 23.581 -14.894 -22.956 1.00 94.56 194 PRO A CA 1
ATOM 1480 C C . PRO A 1 194 ? 24.082 -15.800 -24.095 1.00 94.56 194 PRO A C 1
ATOM 1482 O O . PRO A 1 194 ? 24.142 -15.381 -25.252 1.00 94.56 194 PRO A O 1
ATOM 1485 N N . PRO A 1 195 ? 24.367 -17.083 -23.819 1.00 94.50 195 PRO A N 1
ATOM 1486 C CA . PRO A 1 195 ? 24.955 -17.989 -24.804 1.00 94.50 195 PRO A CA 1
ATOM 1487 C C . PRO A 1 195 ? 23.946 -18.562 -25.817 1.00 94.50 195 PRO A C 1
ATOM 1489 O O . PRO A 1 195 ? 24.325 -19.427 -26.598 1.00 94.50 195 PRO A O 1
ATOM 1492 N N . TYR A 1 196 ? 22.682 -18.114 -25.827 1.00 94.25 196 TYR A N 1
ATOM 1493 C CA . TYR A 1 196 ? 21.583 -18.738 -26.588 1.00 94.25 196 TYR A CA 1
ATOM 1494 C C . TYR A 1 196 ? 21.850 -18.890 -28.092 1.00 94.25 196 TYR A C 1
ATOM 1496 O O . TYR A 1 196 ? 21.354 -19.826 -28.709 1.00 94.25 196 TYR A O 1
ATOM 1504 N N . PHE A 1 197 ? 22.626 -17.973 -28.672 1.00 91.69 197 PHE A N 1
ATOM 1505 C CA . PHE A 1 197 ? 22.948 -17.954 -30.102 1.00 91.69 197 PHE A CA 1
ATOM 1506 C C . PHE A 1 197 ? 24.378 -18.424 -30.404 1.00 91.69 197 PHE A C 1
ATOM 1508 O O . PHE A 1 197 ? 24.809 -18.401 -31.557 1.00 91.69 197 PHE A O 1
ATOM 1515 N N . SER A 1 198 ? 25.135 -18.838 -29.384 1.00 90.81 198 SER A N 1
ATOM 1516 C CA . SER A 1 198 ? 26.495 -19.337 -29.573 1.00 90.81 198 SER A CA 1
ATOM 1517 C C . SER A 1 198 ? 26.461 -20.631 -30.383 1.00 90.81 198 SER A C 1
ATOM 1519 O O . SER A 1 198 ? 25.800 -21.592 -29.996 1.00 90.81 198 SER A O 1
ATOM 1521 N N . GLY A 1 199 ? 27.149 -20.649 -31.526 1.00 90.81 199 GLY A N 1
ATOM 1522 C CA . GLY A 1 199 ? 27.158 -21.803 -32.429 1.00 90.81 199 GLY A CA 1
ATOM 1523 C C . GLY A 1 199 ? 25.865 -22.012 -33.227 1.00 90.81 199 GLY A C 1
ATOM 1524 O O . GLY A 1 199 ? 25.738 -23.046 -33.877 1.00 90.81 199 GLY A O 1
ATOM 1525 N N . MET A 1 200 ? 24.924 -21.058 -33.213 1.00 93.31 200 MET A N 1
ATOM 1526 C CA . MET A 1 200 ? 23.713 -21.139 -34.033 1.00 93.31 200 MET A CA 1
ATOM 1527 C C . MET A 1 200 ? 24.083 -21.154 -35.524 1.00 93.31 200 MET A C 1
ATOM 1529 O O . MET A 1 200 ? 24.732 -20.231 -36.024 1.00 93.31 200 MET A O 1
ATOM 1533 N N . SER A 1 201 ? 23.682 -22.211 -36.233 1.00 91.44 201 SER A N 1
ATOM 1534 C CA . SER A 1 201 ? 23.875 -22.340 -37.677 1.00 91.44 201 SER A CA 1
ATOM 1535 C C . SER A 1 201 ? 22.937 -21.422 -38.455 1.00 91.44 201 SER A C 1
ATOM 1537 O O . SER A 1 201 ? 21.889 -21.008 -37.965 1.00 91.44 201 SER A O 1
ATOM 1539 N N . LYS A 1 202 ? 23.306 -21.123 -39.706 1.00 91.75 202 LYS A N 1
ATOM 1540 C CA . LYS A 1 202 ? 22.408 -20.428 -40.643 1.00 91.75 202 LYS A CA 1
ATOM 1541 C C . LYS A 1 202 ? 21.195 -21.280 -41.013 1.00 91.75 202 LYS A C 1
ATOM 1543 O O . LYS A 1 202 ? 20.121 -20.733 -41.233 1.00 91.75 202 LYS A O 1
ATOM 1548 N N . GLU A 1 203 ? 21.390 -22.594 -41.078 1.00 89.81 203 GLU A N 1
ATOM 1549 C CA . GLU A 1 203 ? 20.318 -23.551 -41.328 1.00 89.81 203 GLU A CA 1
ATOM 1550 C C . GLU A 1 203 ? 19.538 -23.809 -40.028 1.00 89.81 203 GLU A C 1
ATOM 1552 O O 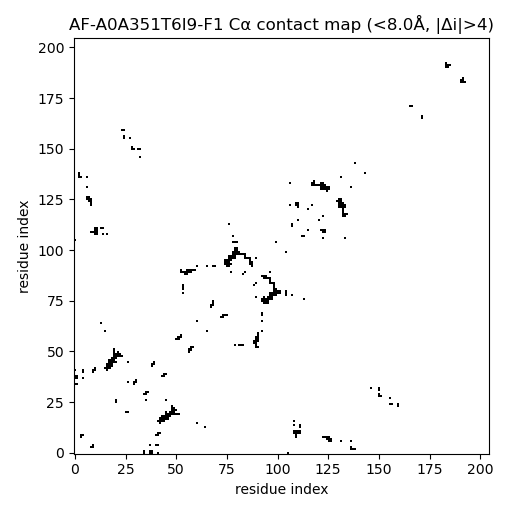. GLU A 1 203 ? 20.179 -24.053 -38.995 1.00 89.81 203 GLU A O 1
ATOM 1557 N N . PRO A 1 204 ? 18.192 -23.754 -40.051 1.00 84.44 204 PRO A N 1
ATOM 1558 C CA . PRO A 1 204 ? 17.352 -24.206 -38.946 1.00 84.44 204 PRO A CA 1
ATOM 1559 C C . PRO A 1 204 ? 17.604 -25.685 -38.626 1.00 84.44 204 PRO A C 1
ATOM 1561 O O . PRO A 1 204 ? 17.786 -26.492 -39.539 1.00 84.44 204 PRO A O 1
ATOM 1564 N N . GLY A 1 205 ? 17.615 -26.018 -37.332 1.00 73.50 205 GLY A N 1
ATOM 1565 C CA . GLY A 1 205 ? 17.661 -27.399 -36.836 1.00 73.50 205 GLY A CA 1
ATOM 1566 C C . GLY A 1 205 ? 16.288 -28.043 -36.720 1.00 73.50 205 GLY A C 1
ATOM 1567 O O . GLY A 1 205 ? 15.281 -27.298 -36.711 1.00 73.50 205 GLY A O 1
#